Protein 1AKO (pdb70)

Radius of gyration: 17.26 Å; Cα contacts (8 Å, |Δi|>4): 609; chains: 1; bounding box: 48×44×39 Å

Structure (mmCIF, N/CA/C/O backbone):
data_1AKO
#
_entry.id   1AKO
#
_cell.length_a   107.800
_cell.length_b   107.800
_cell.length_c   42.800
_cell.angle_alpha   90.00
_cell.angle_beta   90.00
_cell.angle_gamma   120.00
#
_symmetry.space_group_name_H-M   'P 31 2 1'
#
loop_
_entity.id
_entity.type
_entity.pdbx_description
1 polymer 'EXONUCLEASE III'
2 water water
#
loop_
_atom_site.group_PDB
_atom_site.id
_atom_site.type_symbol
_atom_site.label_atom_id
_atom_site.label_alt_id
_atom_site.label_comp_id
_atom_site.label_asym_id
_atom_site.label_entity_id
_atom_site.label_seq_id
_atom_site.pdbx_PDB_ins_code
_atom_site.Cartn_x
_atom_site.Cartn_y
_atom_site.Cartn_z
_atom_site.occupancy
_atom_site.B_iso_or_equiv
_atom_site.auth_seq_id
_atom_site.auth_comp_id
_atom_site.auth_asym_id
_atom_site.auth_atom_id
_atom_site.pdbx_PDB_model_num
ATOM 1 N N . MET A 1 1 ? 21.182 23.095 19.731 1.00 15.74 1 MET A N 1
ATOM 2 C CA . MET A 1 1 ? 21.175 22.975 18.256 1.00 15.48 1 MET A CA 1
ATOM 3 C C . MET A 1 1 ? 22.352 22.067 17.886 1.00 14.01 1 MET A C 1
ATOM 4 O O . MET A 1 1 ? 23.494 22.373 18.208 1.00 15.09 1 MET A O 1
ATOM 9 N N . LYS A 1 2 ? 22.055 20.919 17.294 1.00 12.03 2 LYS A N 1
ATOM 10 C CA . LYS A 1 2 ? 23.083 19.965 16.910 1.00 11.20 2 LYS A CA 1
ATOM 11 C C . LYS A 1 2 ? 23.323 19.998 15.412 1.00 11.72 2 LYS A C 1
ATOM 12 O O . LYS A 1 2 ? 22.370 19.975 14.621 1.00 8.70 2 LYS A O 1
ATOM 18 N N . PHE A 1 3 ? 24.599 20.005 15.041 1.00 10.58 3 PHE A N 1
ATOM 19 C CA . PHE A 1 3 ? 25.023 20.038 13.651 1.00 11.39 3 PHE A CA 1
ATOM 20 C C . PHE A 1 3 ? 25.822 18.789 13.332 1.00 9.47 3 PHE A C 1
ATOM 21 O O . PHE A 1 3 ? 26.672 18.375 14.123 1.00 9.15 3 PHE A O 1
ATOM 29 N N . VAL A 1 4 ? 25.567 18.214 12.166 1.00 8.83 4 VAL A N 1
ATOM 30 C CA . VAL A 1 4 ? 26.312 17.051 11.711 1.00 8.74 4 VAL A CA 1
ATOM 31 C C . VAL A 1 4 ? 26.792 17.370 10.305 1.00 9.41 4 VAL A C 1
ATOM 32 O O . VAL A 1 4 ? 26.049 17.945 9.502 1.00 8.47 4 VAL A O 1
ATOM 36 N N . SER A 1 5 ? 28.063 17.082 10.043 1.00 9.50 5 SER A N 1
ATOM 37 C CA . SER A 1 5 ? 28.657 17.279 8.726 1.00 9.86 5 SER A CA 1
ATOM 38 C C . SER A 1 5 ? 29.062 15.882 8.242 1.00 10.20 5 SER A C 1
ATOM 39 O O . SER A 1 5 ? 29.646 15.100 9.004 1.00 9.00 5 SER A O 1
ATOM 42 N N . PHE A 1 6 ? 28.779 15.569 6.985 1.00 7.61 6 PHE A N 1
ATOM 43 C CA . PHE A 1 6 ? 29.100 14.248 6.470 1.00 7.94 6 PHE A CA 1
ATOM 44 C C . PHE A 1 6 ? 29.379 14.249 4.979 1.00 6.60 6 PHE A C 1
ATOM 45 O O . PHE A 1 6 ? 28.547 14.703 4.178 1.00 7.43 6 PHE A O 1
ATOM 53 N N . ASN A 1 7 ? 30.581 13.815 4.612 1.00 7.09 7 ASN A N 1
ATOM 54 C CA . ASN A 1 7 ? 30.922 13.689 3.202 1.00 5.75 7 ASN A CA 1
ATOM 55 C C . ASN A 1 7 ? 30.426 12.273 2.920 1.00 6.56 7 ASN A C 1
ATOM 56 O O . ASN A 1 7 ? 31.059 11.290 3.302 1.00 7.62 7 ASN A O 1
ATOM 61 N N . ILE A 1 8 ? 29.258 12.193 2.296 1.00 6.54 8 ILE A N 1
ATOM 62 C CA . ILE A 1 8 ? 28.587 10.930 2.023 1.00 7.10 8 ILE A CA 1
ATOM 63 C C . ILE A 1 8 ? 29.164 10.173 0.831 1.00 9.47 8 ILE A C 1
ATOM 64 O O . ILE A 1 8 ? 28.940 8.966 0.679 1.00 8.66 8 ILE A O 1
ATOM 69 N N . ASN A 1 9 ? 29.929 10.874 0.001 1.00 11.09 9 ASN A N 1
ATOM 70 C CA . ASN A 1 9 ? 30.538 10.262 -1.172 1.00 13.39 9 ASN A CA 1
ATOM 71 C C . ASN A 1 9 ? 29.523 9.420 -1.962 1.00 13.72 9 ASN A C 1
ATOM 72 O O . ASN A 1 9 ? 29.682 8.197 -2.115 1.00 14.12 9 ASN A O 1
ATOM 77 N N . GLY A 1 10 ? 28.486 10.082 -2.467 1.00 12.16 10 GLY A N 1
ATOM 78 C CA . GLY A 1 10 ? 27.451 9.392 -3.221 1.00 12.21 10 GLY A CA 1
ATOM 79 C C . GLY A 1 10 ? 26.172 9.224 -2.421 1.00 12.29 10 GLY A C 1
ATOM 80 O O . GLY A 1 10 ? 25.904 8.164 -1.863 1.00 11.67 10 GLY A O 1
ATOM 81 N N . LEU A 1 11 ? 25.352 10.269 -2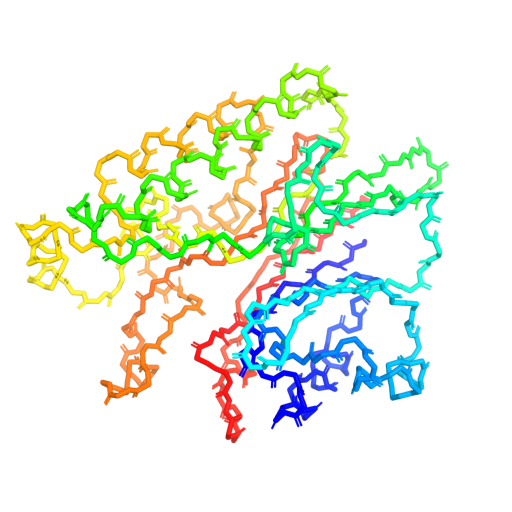.396 1.00 13.00 11 LEU A N 1
ATOM 82 C CA . LEU A 1 11 ? 24.105 10.249 -1.648 1.00 12.55 11 LEU A CA 1
ATOM 83 C C . LEU A 1 11 ? 23.135 9.128 -2.035 1.00 13.93 11 LEU A C 1
ATOM 84 O O . LEU A 1 11 ? 22.545 8.491 -1.159 1.00 15.01 11 LEU A O 1
ATOM 89 N N . ARG A 1 12 ? 22.966 8.877 -3.328 1.00 14.28 12 ARG A N 1
ATOM 90 C CA . ARG A 1 12 ? 22.033 7.833 -3.745 1.00 17.86 12 ARG A CA 1
ATOM 91 C C . ARG A 1 12 ? 22.544 6.419 -3.481 1.00 16.81 12 ARG A C 1
ATOM 92 O O . ARG A 1 12 ? 21.765 5.477 -3.374 1.00 16.00 12 ARG A O 1
ATOM 100 N N . ALA A 1 13 ? 23.852 6.283 -3.307 1.00 16.74 13 ALA A N 1
ATOM 101 C CA . ALA A 1 13 ? 24.439 4.983 -3.021 1.00 16.75 13 ALA A CA 1
ATOM 102 C C . ALA A 1 13 ? 24.371 4.661 -1.525 1.00 18.14 13 ALA A C 1
ATOM 103 O O . ALA A 1 13 ? 24.469 3.495 -1.137 1.00 18.61 13 ALA A O 1
ATOM 105 N N . ARG A 1 14 ? 24.146 5.674 -0.689 1.00 15.21 14 ARG A N 1
ATOM 106 C CA . ARG A 1 14 ? 24.134 5.450 0.750 1.00 14.53 14 ARG A CA 1
ATOM 107 C C . ARG A 1 14 ? 22.991 6.053 1.554 1.00 14.30 14 ARG A C 1
ATOM 108 O O . ARG A 1 14 ? 23.221 6.626 2.621 1.00 13.36 14 ARG A O 1
ATOM 116 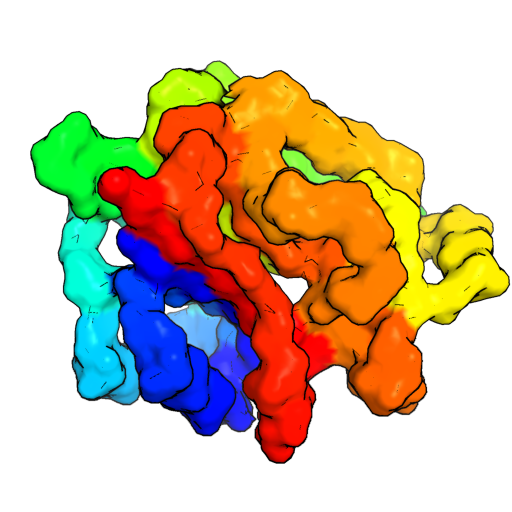N N . PRO A 1 15 ? 21.728 5.827 1.132 1.00 15.86 15 PRO A N 1
ATOM 117 C CA . PRO A 1 15 ? 20.593 6.298 1.938 1.00 14.26 15 PRO A CA 1
ATOM 118 C C . PRO A 1 15 ? 20.587 5.718 3.348 1.00 15.33 15 PRO A C 1
ATOM 119 O O . PRO A 1 15 ? 20.088 6.340 4.289 1.00 16.19 15 PRO A O 1
ATOM 123 N N . HIS A 1 16 ? 21.168 4.530 3.492 1.00 13.63 16 HIS A N 1
ATOM 124 C CA . HIS A 1 16 ? 21.220 3.855 4.782 1.00 13.89 16 HIS A CA 1
ATOM 125 C C . HIS A 1 16 ? 22.037 4.617 5.820 1.00 12.84 16 HIS A C 1
ATOM 126 O O . HIS A 1 16 ? 21.680 4.639 6.992 1.00 13.59 16 HIS A O 1
ATOM 133 N N . GLN A 1 17 ? 23.122 5.255 5.399 1.00 12.75 17 GLN A N 1
ATOM 134 C CA . GLN A 1 17 ? 23.936 6.008 6.348 1.00 11.77 17 GLN A CA 1
ATOM 135 C C . GLN A 1 17 ? 23.252 7.310 6.770 1.00 13.17 17 GLN A C 1
ATOM 136 O O . GLN A 1 17 ? 23.328 7.715 7.939 1.00 14.06 17 GLN A O 1
ATOM 142 N N . LEU A 1 18 ? 22.563 7.949 5.826 1.00 12.43 18 LEU A N 1
ATOM 143 C CA . LEU A 1 18 ? 21.844 9.185 6.121 1.00 12.56 18 LEU A CA 1
ATOM 144 C C . LEU A 1 18 ? 20.737 8.908 7.155 1.00 12.46 18 LEU A C 1
ATOM 145 O O . LEU A 1 18 ? 20.588 9.643 8.139 1.00 11.89 18 LEU A O 1
ATOM 150 N N . GLU A 1 19 ? 19.997 7.817 6.963 1.00 13.95 19 GLU A N 1
ATOM 151 C CA . GLU A 1 19 ? 18.938 7.445 7.901 1.00 15.21 19 GLU A CA 1
ATOM 152 C C . GLU A 1 19 ? 19.525 7.151 9.272 1.00 13.04 19 GLU A C 1
ATOM 153 O O . GLU A 1 19 ? 18.948 7.541 10.292 1.00 13.83 19 GLU A O 1
ATOM 159 N N . ALA A 1 20 ? 20.676 6.478 9.292 1.00 11.79 20 ALA A N 1
ATOM 160 C CA . ALA A 1 20 ? 21.360 6.155 10.548 1.00 12.71 20 ALA A CA 1
ATOM 161 C C . ALA A 1 20 ? 21.716 7.442 11.307 1.00 12.57 20 ALA A C 1
ATOM 162 O O . ALA A 1 20 ? 21.515 7.535 12.518 1.00 12.54 20 ALA A O 1
ATOM 164 N N . ILE A 1 21 ? 22.228 8.443 10.595 1.00 12.12 21 ILE A N 1
ATOM 165 C CA . ILE A 1 21 ? 22.578 9.708 11.231 1.00 12.29 21 ILE A CA 1
ATOM 166 C C . ILE A 1 21 ? 21.334 10.345 11.860 1.00 11.91 21 ILE A C 1
ATOM 167 O O . ILE A 1 21 ? 21.389 10.846 12.981 1.00 12.30 21 ILE A O 1
ATOM 172 N N . VAL A 1 22 ? 20.230 10.359 11.118 1.00 10.38 22 VAL A N 1
ATOM 173 C CA . VAL A 1 22 ? 18.983 10.936 11.612 1.00 11.63 22 VAL A CA 1
ATOM 174 C C . VAL A 1 22 ? 18.470 10.177 12.836 1.00 14.67 22 VAL A C 1
ATOM 175 O O . VAL A 1 22 ? 18.172 10.782 13.858 1.00 16.25 22 VAL A O 1
ATOM 179 N N . GLU A 1 23 ? 18.417 8.851 12.754 1.00 16.93 23 GLU A N 1
ATOM 180 C CA . GLU A 1 23 ? 17.938 8.044 13.874 1.00 18.62 23 GLU A CA 1
ATOM 181 C C . GLU A 1 23 ? 18.795 8.221 15.113 1.00 18.63 23 GLU A C 1
ATOM 182 O O . GLU A 1 23 ? 18.297 8.543 16.187 1.00 18.60 23 GLU A O 1
ATOM 188 N N . LYS A 1 24 ? 20.097 8.046 14.948 1.00 14.84 24 LYS A N 1
ATOM 189 C CA . LYS A 1 24 ? 21.024 8.160 16.059 1.00 14.33 24 LYS A CA 1
ATOM 190 C C . LYS A 1 24 ? 21.212 9.562 16.633 1.00 15.39 24 LYS A C 1
ATOM 191 O O . LYS A 1 24 ? 21.238 9.736 17.848 1.00 15.07 24 LYS A O 1
ATOM 197 N N . HIS A 1 25 ? 21.353 10.568 15.773 1.00 14.74 25 HIS A N 1
ATOM 198 C CA . HIS A 1 25 ? 21.620 11.922 16.255 1.00 14.49 25 HIS A CA 1
ATOM 199 C C . HIS A 1 25 ? 20.492 12.928 16.309 1.00 13.86 25 HIS A C 1
ATOM 200 O O . HIS A 1 25 ? 20.617 13.939 17.005 1.00 12.69 25 HIS A O 1
ATOM 207 N N . GLN A 1 26 ? 19.424 12.686 15.551 1.00 13.54 26 GLN A N 1
ATOM 208 C CA . GLN A 1 26 ? 18.285 13.605 15.520 1.00 15.16 26 GLN A CA 1
ATOM 209 C C . GLN A 1 26 ? 18.757 15.063 15.366 1.00 13.12 26 GLN A C 1
ATOM 210 O O . GLN A 1 26 ? 18.374 15.936 16.149 1.00 12.58 26 GLN A O 1
ATOM 216 N N . PRO A 1 27 ? 19.634 15.336 14.379 1.00 12.78 27 PRO A N 1
ATOM 217 C CA . PRO A 1 27 ? 20.294 16.645 14.305 1.00 12.15 27 PRO A CA 1
ATOM 218 C C . PRO A 1 27 ? 19.377 17.738 13.750 1.00 11.13 27 PRO A C 1
ATOM 219 O O . PRO A 1 27 ? 18.468 17.461 12.961 1.00 11.34 27 PRO A O 1
ATOM 223 N N . ASP A 1 28 ? 19.625 18.978 14.154 1.00 10.61 28 ASP A N 1
ATOM 224 C CA . ASP A 1 28 ? 18.828 20.103 13.682 1.00 10.18 28 ASP A CA 1
ATOM 225 C C . ASP A 1 28 ? 19.264 20.527 12.295 1.00 11.00 28 ASP A C 1
ATOM 226 O O . ASP A 1 28 ? 18.444 20.988 11.496 1.00 10.64 28 ASP A O 1
ATOM 231 N N . VAL A 1 29 ? 20.555 20.358 12.011 1.00 8.98 29 VAL A N 1
ATOM 232 C CA . VAL A 1 29 ? 21.135 20.732 10.723 1.00 7.78 29 VAL A CA 1
ATOM 233 C C . VAL A 1 29 ? 22.133 19.668 10.265 1.00 8.30 29 VAL A C 1
ATOM 234 O O . VAL A 1 29 ? 22.970 19.219 11.049 1.00 9.22 29 VAL A O 1
ATOM 238 N N . ILE A 1 30 ? 22.030 19.249 9.010 1.00 6.86 30 ILE A N 1
ATOM 239 C CA . ILE A 1 30 ? 22.956 18.271 8.445 1.00 8.13 30 ILE A CA 1
ATOM 240 C C . ILE A 1 30 ? 23.546 18.841 7.152 1.00 8.70 30 ILE A C 1
ATOM 241 O O . ILE A 1 30 ? 22.808 19.235 6.247 1.00 9.70 30 ILE A O 1
ATOM 246 N N . GLY A 1 31 ? 24.870 18.919 7.088 1.00 6.92 31 GLY A N 1
ATOM 247 C CA . GLY A 1 31 ? 25.544 19.398 5.893 1.00 6.14 31 GLY A CA 1
ATOM 248 C C . GLY A 1 31 ? 26.163 18.194 5.193 1.00 7.27 31 GLY A C 1
ATOM 249 O O . GLY A 1 31 ? 26.889 17.417 5.820 1.00 8.40 31 GLY A O 1
ATOM 250 N N . LEU A 1 32 ? 25.818 17.980 3.928 1.00 7.07 32 LEU A N 1
ATOM 251 C CA . LEU A 1 32 ? 26.369 16.871 3.163 1.00 5.62 32 LEU A CA 1
ATOM 252 C C . LEU A 1 32 ? 27.317 17.402 2.112 1.00 6.70 32 LEU A C 1
ATOM 253 O O . LEU A 1 32 ? 27.098 18.494 1.575 1.00 6.32 32 LEU A O 1
ATOM 258 N N . GLN A 1 33 ? 28.352 16.621 1.817 1.00 6.45 33 GLN A N 1
ATOM 259 C CA . GLN A 1 33 ? 29.326 16.958 0.782 1.00 6.38 33 GLN A CA 1
ATOM 260 C C . GLN A 1 33 ? 29.494 15.741 -0.102 1.00 7.43 33 GLN A C 1
ATOM 261 O O . GLN A 1 33 ? 29.282 14.596 0.334 1.00 7.24 33 GLN A O 1
ATOM 267 N N . GLU A 1 34 ? 29.901 15.995 -1.339 1.00 8.91 34 GLU A N 1
ATOM 268 C CA . GLU A 1 34 ? 30.135 14.964 -2.341 1.00 9.75 34 GLU A CA 1
ATOM 269 C C . GLU A 1 34 ? 28.900 14.081 -2.486 1.00 11.58 34 GLU A C 1
ATOM 270 O O . GLU A 1 34 ? 28.957 12.853 -2.364 1.00 11.15 34 GLU A O 1
ATOM 276 N N . THR A 1 35 ? 27.768 14.729 -2.734 1.00 9.40 35 THR A N 1
ATOM 277 C CA . THR A 1 35 ? 26.514 14.011 -2.931 1.00 9.28 35 THR A CA 1
ATOM 278 C C . THR A 1 35 ? 26.529 13.306 -4.292 1.00 10.84 35 THR A C 1
ATOM 279 O O . THR A 1 35 ? 25.853 12.288 -4.470 1.00 11.84 35 THR A O 1
ATOM 283 N N . LYS A 1 36 ? 27.272 13.873 -5.247 1.00 9.50 36 LYS A N 1
ATOM 284 C CA . LYS A 1 36 ? 27.429 13.325 -6.610 1.00 13.97 36 LYS A CA 1
ATOM 285 C C . LYS A 1 36 ? 26.139 13.043 -7.378 1.00 14.70 36 LYS A C 1
ATOM 286 O O . LYS A 1 36 ? 26.074 12.103 -8.173 1.00 16.29 36 LYS A O 1
ATOM 292 N N . VAL A 1 37 ? 25.115 13.852 -7.150 1.00 12.91 37 VAL A N 1
ATOM 293 C CA . VAL A 1 37 ? 23.853 13.656 -7.830 1.00 12.24 37 VAL A CA 1
ATOM 294 C C . VAL A 1 37 ? 23.417 14.949 -8.508 1.00 14.42 37 VAL A C 1
ATOM 295 O O . VAL A 1 37 ? 23.664 16.054 -8.010 1.00 12.30 37 VAL A O 1
ATOM 299 N N . HIS A 1 38 ? 22.813 14.792 -9.677 1.00 14.21 38 HIS A N 1
ATOM 300 C CA . HIS A 1 38 ? 22.320 15.907 -10.455 1.00 14.39 38 HIS A CA 1
ATOM 301 C C . HIS A 1 38 ? 21.064 16.401 -9.738 1.00 13.05 38 HIS A C 1
ATOM 302 O O . HIS A 1 38 ? 20.301 15.594 -9.185 1.00 11.66 38 HIS A O 1
ATOM 309 N N . ASP A 1 39 ? 20.836 17.712 -9.765 1.00 11.26 39 ASP A N 1
ATOM 310 C CA . ASP A 1 39 ? 19.665 18.304 -9.112 1.00 12.52 39 ASP A CA 1
ATOM 311 C C . ASP A 1 39 ? 18.330 17.651 -9.469 1.00 14.15 39 ASP A C 1
ATOM 312 O O . ASP A 1 39 ? 17.490 17.456 -8.589 1.00 14.41 39 ASP A O 1
ATOM 317 N N . ASP A 1 40 ? 18.124 17.343 -10.751 1.00 14.56 40 ASP A N 1
ATOM 318 C CA . ASP A 1 40 ? 16.886 16.702 -11.195 1.00 16.89 40 ASP A CA 1
ATOM 319 C C . ASP A 1 40 ? 16.682 15.339 -10.549 1.00 17.93 40 ASP A C 1
ATOM 320 O O . ASP A 1 40 ? 15.546 14.901 -10.377 1.00 18.83 40 ASP A O 1
ATOM 325 N N . MET A 1 41 ? 17.781 14.701 -10.148 1.00 16.80 41 MET A N 1
ATOM 326 C CA . MET A 1 41 ? 17.755 13.370 -9.535 1.00 18.77 41 MET A CA 1
ATOM 327 C C . MET A 1 41 ? 17.847 13.364 -8.009 1.00 16.43 41 MET A C 1
ATOM 328 O O . MET A 1 41 ? 17.890 12.295 -7.406 1.00 15.54 41 MET A O 1
ATOM 333 N N . PHE 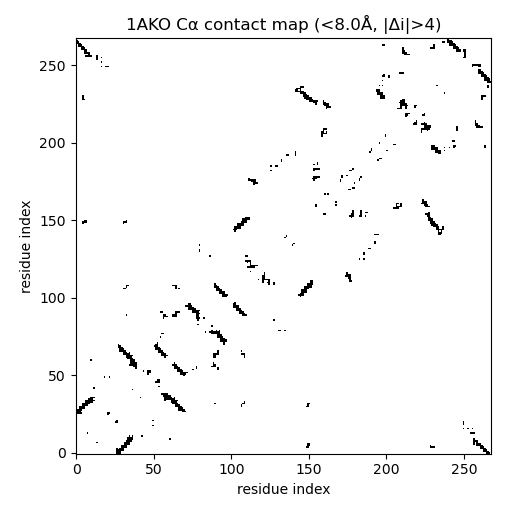A 1 42 ? 17.910 14.532 -7.381 1.00 14.67 42 PHE A N 1
ATOM 334 C CA . PHE A 1 42 ? 18.025 14.588 -5.922 1.00 13.47 42 PHE A CA 1
ATOM 335 C C . PHE A 1 42 ? 16.799 13.967 -5.241 1.00 12.51 42 PHE A C 1
ATOM 336 O O . PHE A 1 42 ? 15.676 14.230 -5.657 1.00 14.85 42 PHE A O 1
ATOM 344 N N . PRO A 1 43 ? 16.999 13.165 -4.170 1.00 13.03 43 PRO A N 1
ATOM 345 C CA . PRO A 1 43 ? 15.927 12.478 -3.421 1.00 14.28 43 PRO A CA 1
ATOM 346 C C . PRO A 1 43 ? 15.094 13.410 -2.516 1.00 14.02 43 PRO A C 1
ATOM 347 O O . PRO A 1 43 ? 15.027 13.245 -1.288 1.00 11.81 43 PRO A O 1
ATOM 351 N N . LEU A 1 44 ? 14.397 14.340 -3.162 1.00 14.82 44 LEU A N 1
ATOM 352 C CA . LEU A 1 44 ? 13.581 15.346 -2.495 1.00 14.78 44 LEU A CA 1
ATOM 353 C C . LEU A 1 44 ? 12.494 14.754 -1.602 1.00 14.43 44 LEU A C 1
ATOM 354 O O . LEU A 1 44 ? 12.353 15.146 -0.445 1.00 15.19 44 LEU A O 1
ATOM 359 N N . GLU A 1 45 ? 11.717 13.823 -2.143 1.00 16.92 45 GLU A N 1
ATOM 360 C CA . GLU A 1 45 ? 10.649 13.175 -1.380 1.00 19.23 45 GLU A CA 1
ATOM 361 C C . GLU A 1 45 ? 11.198 12.413 -0.176 1.00 18.02 45 GLU A C 1
ATOM 362 O O . GLU A 1 45 ? 10.636 12.455 0.922 1.00 17.60 45 GLU A O 1
ATOM 368 N N . GLU A 1 46 ? 12.298 11.705 -0.402 1.00 17.28 46 GLU A N 1
ATOM 369 C CA . GLU A 1 46 ? 12.928 10.907 0.640 1.00 17.75 46 GLU A CA 1
ATOM 370 C C . GLU A 1 46 ? 13.379 11.794 1.784 1.00 16.70 46 GLU A C 1
ATOM 371 O O . GLU A 1 46 ? 13.127 11.495 2.944 1.00 16.15 46 GLU A O 1
ATOM 377 N N . VAL A 1 47 ? 14.032 12.899 1.435 1.00 14.57 47 VAL A N 1
ATOM 378 C CA . VAL A 1 47 ? 14.517 13.834 2.445 1.00 14.61 47 VAL A CA 1
ATOM 379 C C . VAL A 1 47 ? 13.363 14.494 3.198 1.00 14.33 47 VAL A C 1
ATOM 380 O O . VAL A 1 47 ? 13.427 14.672 4.415 1.00 13.26 47 VAL A O 1
ATOM 384 N N . ALA A 1 48 ? 12.299 14.813 2.462 1.00 14.22 48 ALA A N 1
ATOM 385 C CA . ALA A 1 48 ? 11.103 15.426 3.053 1.00 15.31 48 ALA A CA 1
ATOM 386 C C . ALA A 1 48 ? 10.496 14.450 4.059 1.00 16.80 48 ALA A C 1
ATOM 387 O O . ALA A 1 48 ? 10.066 14.829 5.144 1.00 15.60 48 ALA A O 1
ATOM 389 N N . LYS A 1 49 ? 10.461 13.176 3.674 1.00 17.48 49 LYS A N 1
ATOM 390 C CA . LYS A 1 49 ? 9.917 12.120 4.521 1.00 20.29 49 LYS A CA 1
ATOM 391 C C . LYS A 1 49 ? 10.698 12.019 5.830 1.00 19.75 49 LYS A C 1
ATOM 392 O O . LYS A 1 49 ? 10.118 11.734 6.885 1.00 20.14 49 LYS A O 1
ATOM 398 N N . LEU A 1 50 ? 12.000 12.315 5.776 1.00 18.87 50 LEU A N 1
ATOM 399 C CA . LEU A 1 50 ? 12.850 12.260 6.969 1.00 18.83 50 LEU A CA 1
ATOM 400 C C . LEU A 1 50 ? 12.571 13.449 7.888 1.00 19.03 50 LEU A C 1
ATOM 401 O O . LEU A 1 50 ? 13.096 13.510 9.001 1.00 21.59 50 LEU A O 1
ATOM 406 N N . GLY A 1 51 ? 11.768 14.403 7.419 1.00 17.43 51 GLY A N 1
ATOM 407 C CA . GLY A 1 51 ? 11.407 15.554 8.231 1.00 15.44 51 GLY A CA 1
ATOM 408 C C . GLY A 1 51 ? 12.271 16.797 8.051 1.00 13.66 51 GLY A C 1
ATOM 409 O O . GLY A 1 51 ? 12.240 17.693 8.882 1.00 14.40 51 GLY A O 1
ATOM 410 N N . TYR A 1 52 ? 12.980 16.883 6.929 1.00 11.20 52 TYR A N 1
ATOM 411 C CA . TYR A 1 52 ? 13.868 18.015 6.700 1.00 9.99 52 TYR A CA 1
ATOM 412 C C . TYR A 1 52 ? 13.603 18.871 5.477 1.00 9.17 52 TYR A C 1
ATOM 413 O O . TYR A 1 52 ? 13.205 18.367 4.414 1.00 10.75 52 TYR A O 1
ATOM 422 N N . ASN A 1 53 ? 13.872 20.163 5.635 1.00 8.24 53 ASN A N 1
ATOM 423 C CA . ASN A 1 53 ? 13.816 21.113 4.529 1.00 8.68 53 ASN A CA 1
ATOM 424 C C . ASN A 1 53 ? 15.192 20.880 3.909 1.00 10.31 53 ASN A C 1
ATOM 425 O O . ASN A 1 53 ? 16.126 20.487 4.615 1.00 8.49 53 ASN A O 1
ATOM 430 N N . VAL A 1 54 ? 15.346 21.132 2.618 1.00 8.43 54 VAL A N 1
ATOM 431 C CA . VAL A 1 54 ? 16.631 20.885 2.008 1.00 10.06 54 VAL A CA 1
ATOM 432 C C . VAL A 1 54 ? 16.971 21.852 0.887 1.00 10.82 54 VAL A C 1
ATOM 433 O O . VAL A 1 54 ? 16.092 22.272 0.130 1.00 12.34 54 VAL A O 1
ATOM 437 N N . PHE A 1 55 ? 18.223 22.290 0.868 1.00 9.07 55 PHE A N 1
ATOM 438 C CA . PHE A 1 55 ? 18.714 23.171 -0.182 1.00 9.71 55 PHE A CA 1
ATOM 439 C C . PHE A 1 55 ? 19.945 22.456 -0.718 1.00 9.22 55 PHE A C 1
ATOM 440 O O . PHE A 1 55 ? 20.789 21.983 0.048 1.00 8.90 55 PHE A O 1
ATOM 448 N N . TYR A 1 56 ? 20.062 22.373 -2.034 1.00 8.70 56 TYR A N 1
ATOM 449 C CA . TYR A 1 56 ? 21.164 21.610 -2.601 1.00 8.73 56 TYR A CA 1
ATOM 450 C C . TYR A 1 56 ? 21.529 22.022 -4.012 1.00 10.28 56 TYR A C 1
ATOM 451 O O . TYR A 1 56 ? 20.757 22.698 -4.695 1.00 9.49 56 TYR A O 1
ATOM 460 N N . HIS A 1 57 ? 22.710 21.589 -4.432 1.00 10.47 57 HIS A N 1
ATOM 461 C CA . HIS A 1 57 ? 23.195 21.793 -5.787 1.00 9.87 57 HIS A CA 1
ATOM 462 C C . HIS A 1 57 ? 24.393 20.886 -6.054 1.00 9.46 57 HIS A C 1
ATOM 463 O O . HIS A 1 57 ? 25.252 20.711 -5.186 1.00 9.04 57 HIS A O 1
ATOM 470 N N . GLY A 1 58 ? 24.407 20.275 -7.238 1.00 11.39 58 GLY A N 1
ATOM 471 C CA . GLY A 1 58 ? 25.492 19.395 -7.638 1.00 14.09 58 GLY A CA 1
ATOM 472 C C . GLY A 1 58 ? 25.377 19.067 -9.117 1.00 17.98 58 GLY A C 1
ATOM 473 O O . GLY A 1 58 ? 24.649 19.731 -9.852 1.00 17.89 58 GLY A O 1
ATOM 474 N N . GLN A 1 59 ? 26.139 18.080 -9.571 1.00 18.40 59 GLN A N 1
ATOM 475 C CA . GLN A 1 59 ? 26.076 17.645 -10.957 1.00 20.16 59 GLN A CA 1
ATOM 476 C C . GLN A 1 59 ? 26.282 16.129 -10.944 1.00 21.25 59 GLN A C 1
ATOM 477 O O . GLN A 1 59 ? 26.715 15.572 -9.936 1.00 20.73 59 GLN A O 1
ATOM 483 N N . LYS A 1 60 ? 25.920 15.451 -12.028 1.00 22.77 60 LYS A N 1
ATOM 484 C CA . LYS A 1 60 ? 26.062 13.997 -12.093 1.00 25.16 60 LYS A CA 1
ATOM 485 C C . LYS A 1 60 ? 27.481 13.493 -11.848 1.00 23.38 60 LYS A C 1
ATOM 486 O O . LYS A 1 60 ? 28.430 13.922 -12.514 1.00 24.60 60 LYS A O 1
ATOM 492 N N . GLY A 1 61 ? 27.612 12.623 -10.850 1.00 22.77 61 GLY A N 1
ATOM 493 C CA . GLY A 1 61 ? 28.888 12.009 -10.521 1.00 23.99 61 GLY A CA 1
ATOM 494 C C . GLY A 1 61 ? 30.024 12.826 -9.927 1.00 24.58 61 GLY A C 1
ATOM 495 O O . GLY A 1 61 ? 31.075 12.261 -9.611 1.00 25.66 61 GLY A O 1
ATOM 496 N N . HIS A 1 62 ? 29.825 14.123 -9.722 1.00 24.99 62 HIS A N 1
ATOM 497 C CA . HIS A 1 62 ? 30.885 14.970 -9.171 1.00 26.54 62 HIS A CA 1
ATOM 498 C C . HIS A 1 62 ? 30.373 16.054 -8.230 1.00 22.98 62 HIS A C 1
ATOM 499 O O . HIS A 1 62 ? 29.265 16.555 -8.400 1.00 24.58 62 HIS A O 1
ATOM 506 N N . TYR A 1 63 ? 31.207 16.415 -7.258 1.00 18.77 63 TYR A N 1
ATOM 507 C CA . TYR A 1 63 ? 30.912 17.468 -6.278 1.00 18.60 63 TYR A CA 1
ATOM 508 C C . TYR A 1 63 ? 29.546 17.290 -5.635 1.00 14.12 63 TYR A C 1
ATOM 509 O O . TYR A 1 63 ? 29.118 16.159 -5.376 1.00 12.62 63 TYR A O 1
ATOM 518 N N . GLY A 1 64 ? 28.897 18.410 -5.332 1.00 12.29 64 GLY A N 1
ATOM 519 C CA . GLY A 1 64 ? 27.578 18.363 -4.745 1.00 10.11 64 GLY A CA 1
ATOM 520 C C . GLY A 1 64 ? 27.543 18.576 -3.249 1.00 9.35 64 GLY A C 1
ATOM 521 O O . GLY A 1 64 ? 28.306 17.958 -2.490 1.00 9.08 64 GLY A O 1
ATOM 522 N N . VAL A 1 65 ? 26.644 19.467 -2.833 1.00 7.97 65 VAL A N 1
ATOM 523 C CA . VAL A 1 65 ? 26.436 19.780 -1.423 1.00 7.91 65 VAL A CA 1
ATOM 524 C C . VAL A 1 65 ? 24.934 19.903 -1.180 1.00 7.16 65 VAL A C 1
ATOM 525 O O . VAL A 1 65 ? 24.155 20.117 -2.117 1.00 6.12 65 VAL A O 1
ATOM 529 N N . ALA A 1 66 ? 24.528 19.725 0.069 1.00 6.19 66 ALA A N 1
ATOM 530 C CA . ALA A 1 66 ? 23.125 19.845 0.450 1.00 4.95 66 ALA A CA 1
ATOM 531 C C . ALA A 1 66 ? 23.125 20.263 1.901 1.00 6.35 66 ALA A C 1
ATOM 532 O O . ALA A 1 66 ? 24.073 19.953 2.642 1.00 7.41 66 ALA A O 1
ATOM 534 N N . LEU A 1 67 ? 22.130 21.050 2.285 1.00 5.03 67 LEU A N 1
ATOM 535 C CA . LEU A 1 67 ? 21.993 21.491 3.660 1.00 6.10 67 LEU A CA 1
ATOM 536 C C . LEU A 1 67 ? 20.572 21.118 4.070 1.00 8.24 67 LEU A C 1
ATOM 537 O O . LEU A 1 67 ? 19.599 21.585 3.456 1.00 9.42 67 LEU A O 1
ATOM 542 N N . LEU A 1 68 ? 20.464 20.214 5.040 1.00 6.19 68 LEU A N 1
ATOM 543 C CA . LEU A 1 68 ? 19.168 19.766 5.549 1.00 8.26 68 LEU A CA 1
ATOM 544 C C . LEU A 1 68 ? 18.922 20.478 6.867 1.00 8.33 68 LEU A C 1
ATOM 545 O O . LEU A 1 68 ? 19.794 20.476 7.751 1.00 8.26 68 LEU A O 1
ATOM 550 N N . THR A 1 69 ? 17.756 21.098 7.010 1.00 6.91 69 THR A N 1
ATOM 551 C CA . THR A 1 69 ? 17.445 21.807 8.243 1.00 8.73 69 THR A CA 1
ATOM 552 C C . THR A 1 69 ? 16.027 21.500 8.735 1.00 10.79 69 THR A C 1
ATOM 553 O O . THR A 1 69 ? 15.092 21.411 7.933 1.00 9.73 69 THR A O 1
ATOM 557 N N . LYS A 1 70 ? 15.862 21.305 10.040 1.00 10.73 70 LYS A N 1
ATOM 558 C CA . LYS A 1 70 ? 14.526 21.051 10.579 1.00 15.62 70 LYS A CA 1
ATOM 559 C C . LYS A 1 70 ? 13.679 22.319 10.514 1.00 15.14 70 LYS A C 1
ATOM 560 O O . LYS A 1 70 ? 12.501 22.259 10.184 1.00 15.93 70 LYS A O 1
ATOM 566 N N . GLU A 1 71 ? 14.285 23.457 10.843 1.00 17.84 71 GLU A N 1
ATOM 567 C CA . GLU A 1 71 ? 13.606 24.763 10.801 1.00 20.24 71 GLU A CA 1
ATOM 568 C C . GLU A 1 71 ? 13.834 25.397 9.430 1.00 18.08 71 GLU A C 1
ATOM 569 O O . GLU A 1 71 ? 14.772 25.016 8.713 1.00 17.44 71 GLU A O 1
ATOM 575 N N . THR A 1 72 ? 13.002 26.371 9.065 1.00 12.67 72 THR A N 1
ATOM 576 C CA . THR A 1 72 ? 13.168 27.043 7.777 1.00 13.06 72 THR A CA 1
ATOM 577 C C . THR A 1 72 ? 14.200 28.157 7.943 1.00 12.23 72 THR A C 1
ATOM 578 O O . THR A 1 72 ? 14.182 28.894 8.928 1.00 11.98 72 THR A O 1
ATOM 582 N N . PRO A 1 73 ? 15.152 28.261 7.007 1.00 12.42 73 PRO A N 1
ATOM 583 C CA . PRO A 1 73 ? 16.132 29.350 7.098 1.00 11.84 73 PRO A CA 1
ATOM 584 C C . PRO A 1 73 ? 15.567 30.695 6.664 1.00 11.74 73 PRO A C 1
ATOM 585 O O . PRO A 1 73 ? 14.538 30.757 6.004 1.00 10.22 73 PRO A O 1
ATOM 589 N N . ILE A 1 74 ? 16.215 31.768 7.095 1.00 9.26 74 ILE A N 1
ATOM 590 C CA . ILE A 1 74 ? 15.814 33.107 6.720 1.00 9.80 74 ILE A CA 1
ATOM 591 C C . ILE A 1 74 ? 16.285 33.342 5.282 1.00 10.48 74 ILE A C 1
ATOM 592 O O . ILE A 1 74 ? 15.606 33.989 4.481 1.00 9.67 74 ILE A O 1
ATOM 597 N N . ALA A 1 75 ? 17.467 32.817 4.971 1.00 8.77 75 ALA A N 1
ATOM 598 C CA . ALA A 1 75 ? 18.067 32.979 3.649 1.00 6.94 75 ALA A CA 1
ATOM 599 C C . ALA A 1 75 ? 19.036 31.838 3.403 1.00 9.26 75 ALA A C 1
ATOM 600 O O . ALA A 1 75 ? 19.649 31.307 4.343 1.00 9.43 75 ALA A O 1
ATOM 602 N N . VAL A 1 76 ? 19.158 31.444 2.147 1.00 9.25 76 VAL A N 1
ATOM 603 C CA . VAL A 1 76 ? 20.061 30.374 1.783 1.00 8.68 76 VAL A CA 1
ATOM 604 C C . VAL A 1 76 ? 20.485 30.605 0.341 1.00 10.39 76 VAL A C 1
ATOM 605 O O . VAL A 1 76 ? 19.721 31.154 -0.460 1.00 10.63 76 VAL A O 1
ATOM 609 N N . ARG A 1 77 ? 21.733 30.279 0.037 1.00 9.47 77 ARG A N 1
ATOM 610 C CA . ARG A 1 77 ? 22.252 30.433 -1.322 1.00 9.52 77 ARG A CA 1
ATOM 611 C C . ARG A 1 77 ? 23.390 29.453 -1.574 1.00 9.68 77 ARG A C 1
ATOM 612 O O . ARG A 1 77 ? 23.961 28.869 -0.630 1.00 8.50 77 ARG A O 1
ATOM 620 N N . ARG A 1 78 ? 23.688 29.254 -2.853 1.00 7.36 78 ARG A N 1
ATOM 621 C CA . ARG A 1 78 ? 24.762 28.370 -3.249 1.00 6.90 78 ARG A CA 1
ATOM 622 C C . ARG A 1 78 ? 25.925 29.255 -3.677 1.00 9.47 78 ARG A C 1
ATOM 623 O O . ARG A 1 78 ? 25.739 30.227 -4.417 1.00 9.87 78 ARG A O 1
ATOM 631 N N . GLY A 1 79 ? 27.110 28.940 -3.162 1.00 8.03 79 GLY A N 1
ATOM 632 C CA . GLY A 1 79 ? 28.295 29.729 -3.444 1.00 7.89 79 GLY A CA 1
ATOM 633 C C . GLY A 1 79 ? 28.228 31.065 -2.719 1.00 10.90 79 GLY A C 1
ATOM 634 O O . GLY A 1 79 ? 27.208 31.398 -2.117 1.00 12.03 79 GLY A O 1
ATOM 635 N N . PHE A 1 80 ? 29.358 31.760 -2.626 1.00 13.14 80 PHE A N 1
ATOM 636 C CA . PHE A 1 80 ? 29.377 33.099 -2.028 1.00 14.85 80 PHE A CA 1
ATOM 637 C C . PHE A 1 80 ? 28.972 34.002 -3.191 1.00 16.65 80 PHE A C 1
ATOM 638 O O . PHE A 1 80 ? 29.070 33.597 -4.360 1.00 16.30 80 PHE A O 1
ATOM 646 N N . PRO A 1 81 ? 28.486 35.219 -2.903 1.00 17.41 81 PRO A N 1
ATOM 647 C CA . PRO A 1 81 ? 28.088 36.116 -3.993 1.00 18.07 81 PRO A CA 1
ATOM 648 C C . PRO A 1 81 ? 29.235 36.286 -4.980 1.00 18.90 81 PRO A C 1
ATOM 649 O O . PRO A 1 81 ? 30.386 36.436 -4.581 1.00 20.38 81 PRO A O 1
ATOM 653 N N . GLY A 1 82 ? 28.927 36.210 -6.268 1.00 18.73 82 GLY A N 1
ATOM 654 C CA . GLY A 1 82 ? 29.958 36.352 -7.282 1.00 18.03 82 GLY A CA 1
ATOM 655 C C . GLY A 1 82 ? 30.727 35.088 -7.642 1.00 17.24 82 GLY A C 1
ATOM 656 O O . GLY A 1 82 ? 31.590 35.138 -8.513 1.00 17.96 82 GLY A O 1
ATOM 657 N N . ASP A 1 83 ? 30.439 33.964 -6.983 1.00 16.25 83 ASP A N 1
ATOM 658 C CA . ASP A 1 83 ? 31.130 32.699 -7.276 1.00 14.77 83 ASP A CA 1
ATOM 659 C C . ASP A 1 83 ? 30.694 32.069 -8.596 1.00 14.27 83 ASP A C 1
ATOM 660 O O . ASP A 1 83 ? 29.549 32.234 -9.035 1.00 14.00 83 ASP A O 1
ATOM 665 N N . ASP A 1 84 ? 31.613 31.349 -9.227 1.00 16.15 84 ASP A N 1
ATOM 666 C CA . ASP A 1 84 ? 31.316 30.675 -10.484 1.00 16.57 84 ASP A CA 1
ATOM 667 C C . ASP A 1 84 ? 30.500 29.397 -10.263 1.00 16.01 84 ASP A C 1
ATOM 668 O O . ASP A 1 84 ? 30.260 28.980 -9.121 1.00 14.33 84 ASP A O 1
ATOM 673 N N . GLU A 1 85 ? 30.129 28.756 -11.365 1.00 14.75 85 GLU A N 1
ATOM 674 C CA . GLU A 1 85 ? 29.328 27.543 -11.335 1.00 14.49 85 GLU A CA 1
ATOM 675 C C . GLU A 1 85 ? 29.933 26.429 -10.487 1.00 14.88 85 GLU A C 1
ATOM 676 O O . GLU A 1 85 ? 29.234 25.797 -9.698 1.00 15.71 85 GLU A O 1
ATOM 682 N N . GLU A 1 86 ? 31.224 26.160 -10.649 1.00 14.87 86 GLU A N 1
ATOM 683 C CA . GLU A 1 86 ? 31.840 25.102 -9.857 1.00 15.71 86 GLU A CA 1
ATOM 684 C C . GLU A 1 86 ? 31.753 25.355 -8.355 1.00 14.41 86 GLU A C 1
ATOM 685 O O . GLU A 1 86 ? 31.389 24.453 -7.595 1.00 15.35 86 GLU A O 1
ATOM 691 N N . ALA A 1 87 ? 32.055 26.581 -7.931 1.00 11.96 87 ALA A N 1
ATOM 692 C CA . ALA A 1 87 ? 31.993 26.929 -6.512 1.00 11.87 87 ALA A CA 1
ATOM 693 C C . ALA A 1 87 ? 30.566 26.752 -5.988 1.00 11.34 87 ALA A C 1
ATOM 694 O O . ALA A 1 87 ? 30.366 26.369 -4.828 1.00 9.48 87 ALA A O 1
ATOM 696 N N . GLN A 1 88 ? 29.576 26.996 -6.847 1.00 8.65 88 GLN A N 1
ATOM 697 C CA . GLN A 1 88 ? 28.183 26.843 -6.446 1.00 9.04 88 GLN A CA 1
ATOM 698 C C . GLN A 1 88 ? 27.798 25.387 -6.162 1.00 8.98 88 GLN A C 1
ATOM 699 O O . GLN A 1 88 ? 26.781 25.121 -5.515 1.00 9.74 88 GLN A O 1
ATOM 705 N N . ARG A 1 89 ? 28.600 24.450 -6.659 1.00 8.33 89 ARG A N 1
ATOM 706 C CA . ARG A 1 89 ? 28.369 23.028 -6.419 1.00 8.63 89 ARG A CA 1
ATOM 707 C C . ARG A 1 89 ? 29.202 22.559 -5.225 1.00 8.79 89 ARG A C 1
ATOM 708 O O . ARG A 1 89 ? 29.247 21.364 -4.931 1.00 7.33 89 ARG A O 1
ATOM 716 N N . ARG A 1 90 ? 29.854 23.501 -4.543 1.00 7.05 90 ARG A N 1
ATOM 717 C CA . ARG A 1 90 ? 30.703 23.174 -3.399 1.00 8.87 90 ARG A CA 1
ATOM 718 C C . ARG A 1 90 ? 30.416 23.942 -2.124 1.00 9.87 90 ARG A C 1
ATOM 719 O O . ARG A 1 90 ? 31.014 23.641 -1.080 1.00 9.82 90 ARG A O 1
ATOM 727 N N . ILE A 1 91 ? 29.529 24.933 -2.190 1.00 7.60 91 ILE A N 1
ATOM 728 C CA . ILE A 1 91 ? 29.229 25.750 -1.014 1.00 8.82 91 ILE A CA 1
ATOM 729 C C . ILE A 1 91 ? 27.765 26.115 -0.893 1.00 10.15 91 ILE A C 1
ATOM 730 O O . ILE A 1 91 ? 27.140 26.486 -1.881 1.00 9.01 91 ILE A O 1
ATOM 735 N N . ILE A 1 92 ? 27.220 25.980 0.312 1.00 8.42 92 ILE A N 1
ATOM 736 C CA . ILE A 1 92 ? 25.858 26.407 0.588 1.00 8.19 92 ILE A CA 1
ATOM 737 C C . ILE A 1 92 ? 25.996 27.226 1.851 1.00 10.09 92 ILE A C 1
ATOM 738 O O . ILE A 1 92 ? 26.686 26.817 2.785 1.00 10.57 92 ILE A O 1
ATOM 743 N N . MET A 1 93 ? 25.380 28.400 1.862 1.00 9.68 93 MET A N 1
ATOM 744 C CA . MET A 1 93 ? 25.428 29.292 3.017 1.00 10.95 93 MET A CA 1
ATOM 745 C C . MET A 1 93 ? 23.992 29.598 3.450 1.00 9.57 93 MET A C 1
ATOM 746 O O . MET A 1 93 ? 23.109 29.746 2.606 1.00 10.47 93 MET A O 1
ATOM 751 N N . ALA A 1 94 ? 23.748 29.659 4.754 1.00 10.17 94 ALA A N 1
ATOM 752 C CA . ALA A 1 94 ? 22.400 29.926 5.244 1.00 11.20 94 ALA A CA 1
ATOM 753 C C . ALA A 1 94 ? 22.377 30.711 6.538 1.00 12.52 94 ALA A C 1
ATOM 754 O O . ALA A 1 94 ? 23.337 30.691 7.304 1.00 12.39 94 ALA A O 1
ATOM 756 N N . GLU A 1 95 ? 21.276 31.422 6.757 1.00 11.15 95 GLU A N 1
ATOM 757 C CA . GLU A 1 95 ? 21.060 32.160 7.993 1.00 13.11 95 GLU A CA 1
ATOM 758 C C . GLU A 1 95 ? 19.936 31.403 8.705 1.00 13.05 95 GLU A C 1
ATOM 759 O O . GLU A 1 95 ? 18.801 31.335 8.201 1.00 12.72 95 GLU A O 1
ATOM 765 N N . ILE A 1 96 ? 20.280 30.757 9.814 1.00 10.73 96 ILE A N 1
ATOM 766 C CA . ILE A 1 96 ? 19.323 29.975 10.595 1.00 13.00 96 ILE A CA 1
ATOM 767 C C . ILE A 1 96 ? 18.879 30.801 11.792 1.00 13.34 96 ILE A C 1
ATOM 768 O O . ILE A 1 96 ? 19.705 31.366 12.502 1.00 14.40 96 ILE A O 1
ATOM 773 N N . PRO A 1 97 ? 17.566 30.909 12.013 1.00 14.04 97 PRO A N 1
ATOM 774 C CA . PRO A 1 97 ? 17.070 31.701 13.133 1.00 13.81 97 PRO A CA 1
ATOM 775 C C . PRO A 1 97 ? 17.096 30.990 14.488 1.00 14.00 97 PRO A C 1
ATOM 776 O O . PRO A 1 97 ? 16.967 29.773 14.582 1.00 13.20 97 PRO A O 1
ATOM 780 N N . SER A 1 98 ? 17.292 31.782 15.531 1.00 12.38 98 SER A N 1
ATOM 781 C CA . SER A 1 98 ? 17.259 31.314 16.906 1.00 11.33 98 SER A CA 1
ATOM 782 C C . SER A 1 98 ? 16.492 32.451 17.585 1.00 11.48 98 SER A C 1
ATOM 783 O O . SER A 1 98 ? 16.408 33.557 17.04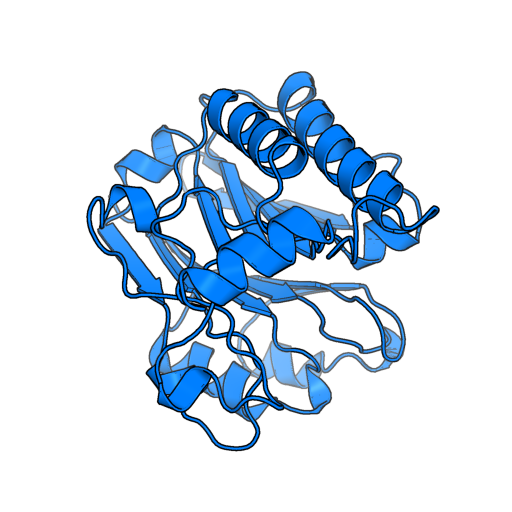6 1.00 9.83 98 SER A O 1
ATOM 786 N N . LEU A 1 99 ? 15.952 32.189 18.768 1.00 11.41 99 LEU A N 1
ATOM 787 C CA . LEU A 1 99 ? 15.163 33.180 19.487 1.00 13.09 99 LEU A CA 1
ATOM 788 C C . LEU A 1 99 ? 15.760 34.581 19.542 1.00 13.23 99 LEU A C 1
ATOM 789 O O . LEU A 1 99 ? 15.093 35.548 19.171 1.00 13.94 99 LEU A O 1
ATOM 794 N N . LEU A 1 100 ? 17.020 34.692 19.954 1.00 13.34 100 LEU A N 1
ATOM 795 C CA . LEU A 1 100 ? 17.647 36.004 20.090 1.00 14.89 100 LEU A CA 1
ATOM 796 C C . LEU A 1 100 ? 18.691 36.398 19.039 1.00 17.17 100 LEU A C 1
ATOM 797 O O . LEU A 1 100 ? 19.492 37.296 19.279 1.00 19.61 100 LEU A O 1
ATOM 802 N N . GLY A 1 101 ? 18.683 35.762 17.877 1.00 15.57 101 GLY A N 1
ATOM 803 C CA . GLY A 1 101 ? 19.672 36.115 16.870 1.00 15.10 101 GLY A CA 1
ATOM 804 C C . GLY A 1 101 ? 19.730 35.081 15.771 1.00 14.20 101 GLY A C 1
ATOM 805 O O . GLY A 1 101 ? 19.029 34.074 15.828 1.00 15.08 101 GLY A O 1
ATOM 806 N N . ASN A 1 102 ? 20.525 35.350 14.745 1.00 14.38 102 ASN A N 1
ATOM 807 C CA . ASN A 1 102 ? 20.673 34.423 13.625 1.00 13.87 102 ASN A CA 1
ATOM 808 C C . ASN A 1 102 ? 22.058 33.807 13.635 1.00 12.79 102 ASN A C 1
ATOM 809 O O . ASN A 1 102 ? 23.025 34.445 14.052 1.00 14.48 102 ASN A O 1
ATOM 814 N N . VAL A 1 103 ? 22.144 32.569 13.172 1.00 11.24 103 VAL A N 1
ATOM 815 C CA . VAL A 1 103 ? 23.413 31.868 13.082 1.00 10.25 103 VAL A CA 1
ATOM 816 C C . VAL A 1 103 ? 23.708 31.696 11.601 1.00 10.09 103 VAL A C 1
ATOM 817 O O . VAL A 1 103 ? 22.852 31.221 10.845 1.00 9.81 103 VAL A O 1
ATOM 821 N N . THR A 1 104 ? 24.887 32.135 11.176 1.00 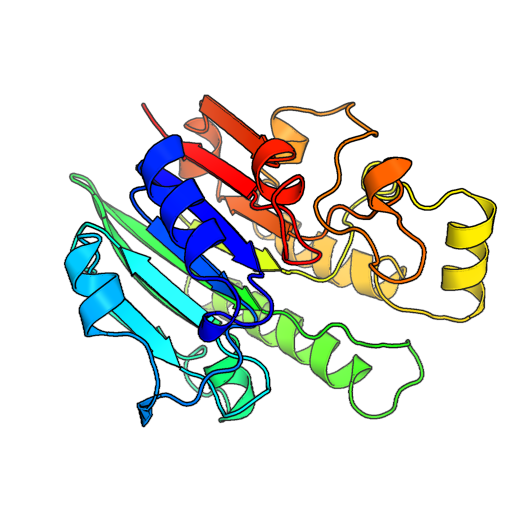10.56 104 THR A N 1
ATOM 822 C CA . THR A 1 104 ? 25.294 31.992 9.782 1.00 9.37 104 THR A CA 1
ATOM 823 C C . THR A 1 104 ? 25.997 30.644 9.681 1.00 9.95 104 THR A C 1
ATOM 824 O O . THR A 1 104 ? 26.942 30.360 10.429 1.00 11.02 104 THR A O 1
ATOM 828 N N . VAL A 1 105 ? 25.503 29.800 8.790 1.00 8.49 105 VAL A N 1
ATOM 829 C CA . VAL A 1 105 ? 26.046 28.470 8.602 1.00 8.72 105 VAL A CA 1
ATOM 830 C C . VAL A 1 105 ? 26.602 28.357 7.193 1.00 10.30 105 VAL A C 1
ATOM 831 O O . VAL A 1 105 ? 25.938 28.740 6.220 1.00 7.94 105 VAL A O 1
ATOM 835 N N . ILE A 1 106 ? 27.832 27.864 7.087 1.00 6.81 106 ILE A N 1
ATOM 836 C CA . ILE A 1 106 ? 28.468 27.688 5.786 1.00 6.59 106 ILE A CA 1
ATOM 837 C C . ILE A 1 106 ? 28.887 26.223 5.698 1.00 8.19 106 ILE A C 1
ATOM 838 O O . ILE A 1 106 ? 29.601 25.718 6.575 1.00 9.45 106 ILE A O 1
ATOM 843 N N . ASN A 1 107 ? 28.391 25.537 4.674 1.00 6.72 107 ASN A N 1
ATOM 844 C CA . ASN A 1 107 ? 28.691 24.126 4.445 1.00 6.85 107 ASN A CA 1
ATOM 845 C C . ASN A 1 107 ? 29.526 24.042 3.174 1.00 5.72 107 ASN A C 1
ATOM 846 O O . ASN A 1 107 ? 29.041 24.372 2.087 1.00 8.06 107 ASN A O 1
ATOM 851 N N . GLY A 1 108 ? 30.770 23.604 3.302 1.00 6.06 108 GLY A N 1
ATOM 852 C CA . GLY A 1 108 ? 31.617 23.533 2.135 1.00 7.35 108 GLY A CA 1
ATOM 853 C C . GLY A 1 108 ? 32.327 22.226 1.864 1.00 9.18 108 GLY A C 1
ATOM 854 O O . GLY A 1 108 ? 32.656 21.467 2.779 1.00 9.83 108 GLY A O 1
ATOM 855 N N . TYR A 1 109 ? 32.506 21.950 0.577 1.00 9.67 109 TYR A N 1
ATOM 856 C CA . TYR A 1 109 ? 33.230 20.779 0.097 1.00 8.87 109 TYR A CA 1
ATOM 857 C C . TYR A 1 109 ? 34.461 21.418 -0.551 1.00 9.04 109 TYR A C 1
ATOM 858 O O . TYR A 1 109 ? 34.428 21.852 -1.712 1.00 8.02 109 TYR A O 1
ATOM 867 N N . PHE A 1 110 ? 35.522 21.541 0.234 1.00 6.24 110 PHE A N 1
ATOM 868 C CA . PHE A 1 110 ? 36.747 22.181 -0.229 1.00 7.38 110 PHE A CA 1
ATOM 869 C C . PHE A 1 110 ? 37.540 21.295 -1.187 1.00 7.80 110 PHE A C 1
ATOM 870 O O . PHE A 1 110 ? 37.634 20.089 -0.979 1.00 9.06 110 PHE A O 1
ATOM 878 N N . PRO A 1 111 ? 38.119 21.883 -2.251 1.00 9.54 111 PRO A N 1
ATOM 879 C CA . PRO A 1 111 ? 38.955 21.162 -3.222 1.00 9.57 111 PRO A CA 1
ATOM 880 C C . PRO A 1 111 ? 40.066 20.369 -2.519 1.00 10.97 111 PRO A C 1
ATOM 881 O O . PRO A 1 111 ? 40.712 20.865 -1.591 1.00 10.95 111 PRO A O 1
ATOM 885 N N . GLN A 1 112 ? 40.262 19.128 -2.942 1.00 12.19 112 GLN A N 1
ATOM 886 C CA . GLN A 1 112 ? 41.279 18.282 -2.333 1.00 11.97 112 GLN A CA 1
ATOM 887 C C . GLN A 1 112 ? 42.682 18.815 -2.680 1.00 12.71 112 GLN A C 1
ATOM 888 O O . GLN A 1 112 ? 43.586 18.780 -1.838 1.00 11.49 112 GLN A O 1
ATOM 894 N N . GLY A 1 113 ? 42.851 19.312 -3.908 1.00 12.34 113 GLY A N 1
ATOM 895 C CA . GLY A 1 113 ? 44.129 19.885 -4.332 1.00 11.48 113 GLY A CA 1
ATOM 896 C C . GLY A 1 113 ? 45.107 18.952 -5.028 1.00 14.38 113 GLY A C 1
ATOM 897 O O . GLY A 1 113 ? 45.889 19.387 -5.885 1.00 14.20 113 GLY A O 1
ATOM 898 N N . GLU A 1 114 ? 45.046 17.675 -4.666 1.00 13.55 114 GLU A N 1
ATOM 899 C CA . GLU A 1 114 ? 45.909 16.618 -5.193 1.00 16.81 114 GLU A CA 1
ATOM 900 C C . GLU A 1 114 ? 47.387 16.764 -4.833 1.00 16.81 114 GLU A C 1
ATOM 901 O O . GLU A 1 114 ? 47.916 15.987 -4.035 1.00 17.52 114 GLU A O 1
ATOM 907 N N . SER A 1 115 ? 48.065 17.733 -5.430 1.00 17.48 115 SER A N 1
ATOM 908 C CA . SER A 1 115 ? 49.472 17.950 -5.142 1.00 18.18 115 SER A CA 1
ATOM 909 C C . SER A 1 115 ? 49.839 19.391 -5.420 1.00 19.02 115 SER A C 1
ATOM 910 O O . SER A 1 115 ? 49.199 20.061 -6.238 1.00 15.67 115 SER A O 1
ATOM 913 N N . ARG A 1 116 ? 50.870 19.858 -4.726 1.00 20.30 116 ARG A N 1
ATOM 914 C CA . ARG A 1 116 ? 51.360 21.222 -4.859 1.00 24.60 116 ARG A CA 1
ATOM 915 C C . ARG A 1 116 ? 51.647 21.614 -6.302 1.00 25.38 116 ARG A C 1
ATOM 916 O O . ARG A 1 116 ? 51.412 22.755 -6.691 1.00 26.10 116 ARG A O 1
ATOM 924 N N . ASP A 1 117 ? 52.121 20.666 -7.103 1.00 27.15 117 ASP A N 1
ATOM 925 C CA . ASP A 1 117 ? 52.455 20.959 -8.496 1.00 30.47 117 ASP A CA 1
ATOM 926 C C . ASP A 1 117 ? 51.362 20.761 -9.557 1.00 29.27 117 ASP A C 1
ATOM 927 O O . ASP A 1 117 ? 51.629 20.891 -10.752 1.00 29.74 117 ASP A O 1
ATOM 932 N N . HIS A 1 118 ? 50.143 20.435 -9.144 1.00 27.40 118 HIS A N 1
ATOM 933 C CA . HIS A 1 118 ? 49.077 20.258 -10.124 1.00 26.18 118 HIS A CA 1
ATOM 934 C C . HIS A 1 118 ? 48.619 21.645 -10.575 1.00 26.41 118 HIS A C 1
ATOM 935 O O . HIS A 1 118 ? 48.213 22.473 -9.752 1.00 24.86 118 HIS A O 1
ATOM 942 N N . PRO A 1 119 ? 48.675 21.913 -11.889 1.00 25.80 119 PRO A N 1
ATOM 943 C CA . PRO A 1 119 ? 48.618 23.282 -12.414 1.00 25.12 119 PRO A CA 1
ATOM 944 C C . PRO A 1 119 ? 47.223 23.882 -12.241 1.00 24.68 119 PRO A C 1
ATOM 945 O O . PRO A 1 119 ? 47.039 25.097 -12.307 1.00 23.41 119 PRO A O 1
ATOM 949 N N . ILE A 1 120 ? 46.240 23.012 -12.023 1.00 24.69 120 ILE A N 1
ATOM 950 C CA . ILE A 1 120 ? 44.859 23.444 -11.881 1.00 22.71 120 ILE A CA 1
ATOM 951 C C . ILE A 1 120 ? 44.225 23.258 -10.500 1.00 21.53 120 ILE A C 1
ATOM 952 O O . ILE A 1 120 ? 43.646 24.198 -9.947 1.00 20.45 120 ILE A O 1
ATOM 957 N N . LYS A 1 121 ? 44.355 22.061 -9.936 1.00 19.64 121 LYS A N 1
ATOM 958 C CA . LYS A 1 121 ? 43.742 21.742 -8.648 1.00 17.69 121 LYS A CA 1
ATOM 959 C C . LYS A 1 121 ? 44.278 22.449 -7.414 1.00 15.81 121 LYS A C 1
ATOM 960 O O . LYS A 1 121 ? 43.506 22.766 -6.497 1.00 14.57 121 LYS A O 1
ATOM 966 N N . PHE A 1 122 ? 45.576 22.724 -7.386 1.00 14.44 122 PHE A N 1
ATOM 967 C CA . PHE A 1 122 ? 46.148 23.389 -6.224 1.00 15.00 122 PHE A CA 1
ATOM 968 C C . PHE A 1 122 ? 45.797 24.876 -6.171 1.00 15.15 122 PHE A C 1
ATOM 969 O O . PHE A 1 122 ? 45.323 25.364 -5.143 1.00 14.97 122 PHE A O 1
ATOM 977 N N . PRO A 1 123 ? 45.955 25.606 -7.296 1.00 16.68 123 PRO A N 1
ATOM 978 C CA . PRO A 1 123 ? 45.449 26.986 -7.335 1.00 16.01 123 PRO A CA 1
ATOM 979 C C . PRO A 1 123 ? 43.959 27.070 -7.007 1.00 14.56 123 PRO A C 1
ATOM 980 O O . PRO A 1 123 ? 43.522 28.016 -6.350 1.00 14.27 123 PRO A O 1
ATOM 984 N N . ALA A 1 124 ? 43.185 26.088 -7.467 1.00 12.45 124 ALA A N 1
ATOM 985 C CA . ALA A 1 124 ? 41.752 26.075 -7.205 1.00 12.23 124 ALA A CA 1
ATOM 986 C C . ALA A 1 124 ? 41.517 26.009 -5.703 1.00 12.93 124 ALA A C 1
ATOM 987 O O . ALA A 1 124 ? 40.666 26.723 -5.174 1.00 12.69 124 ALA A O 1
ATOM 989 N N . LYS A 1 125 ? 42.302 25.186 -5.010 1.00 11.53 125 LYS A N 1
ATOM 990 C CA . LYS A 1 125 ? 42.175 25.058 -3.562 1.00 10.02 125 LYS A CA 1
ATOM 991 C C . LYS A 1 125 ? 42.564 26.368 -2.854 1.00 10.19 125 LYS A C 1
ATOM 992 O O . LYS A 1 125 ? 41.864 26.831 -1.949 1.00 8.67 125 LYS A O 1
ATOM 998 N N . ALA A 1 126 ? 43.680 26.963 -3.270 1.00 11.23 126 ALA A N 1
ATOM 999 C CA . ALA A 1 126 ? 44.146 28.222 -2.682 1.00 11.02 126 ALA A CA 1
ATOM 1000 C C . ALA A 1 126 ? 43.064 29.294 -2.830 1.00 11.32 126 ALA A C 1
ATOM 1001 O O . ALA A 1 126 ? 42.684 29.964 -1.867 1.00 10.66 126 ALA A O 1
ATOM 1003 N N . GLN A 1 127 ? 42.539 29.414 -4.043 1.00 12.61 127 GLN A N 1
ATOM 1004 C CA . GLN A 1 127 ? 41.521 30.412 -4.352 1.00 14.74 127 GLN A CA 1
ATOM 1005 C C . GLN A 1 127 ? 40.231 30.200 -3.561 1.00 12.72 127 GLN A C 1
ATOM 1006 O O . GLN A 1 127 ? 39.568 31.163 -3.162 1.00 11.45 127 GLN A O 1
ATOM 1012 N N . PHE A 1 128 ? 39.891 28.941 -3.319 1.00 9.72 128 PHE A N 1
ATOM 1013 C CA . PHE A 1 128 ? 38.688 28.616 -2.575 1.00 9.69 128 PHE A CA 1
ATOM 1014 C C . PHE A 1 128 ? 38.819 29.153 -1.154 1.00 7.68 128 PHE A C 1
ATOM 1015 O O . PHE A 1 128 ? 37.905 29.789 -0.635 1.00 8.98 128 PHE A O 1
ATOM 1023 N N . TYR A 1 129 ? 39.979 28.939 -0.539 1.00 7.42 129 TYR A N 1
ATOM 1024 C CA . TYR A 1 129 ? 40.209 29.444 0.810 1.00 6.83 129 TYR A CA 1
ATOM 1025 C C . TYR A 1 129 ? 40.262 30.973 0.832 1.00 7.10 129 TYR A C 1
ATOM 1026 O O . TYR A 1 129 ? 39.758 31.609 1.753 1.00 6.53 129 TYR A O 1
ATOM 1035 N N . GLN A 1 130 ? 40.840 31.559 -0.207 1.00 7.67 130 GLN A N 1
ATOM 1036 C CA . GLN A 1 130 ? 40.946 33.010 -0.315 1.00 10.10 130 GLN A CA 1
ATOM 1037 C C . GLN A 1 130 ? 39.535 33.627 -0.387 1.00 9.93 130 GLN A C 1
ATOM 1038 O O . GLN A 1 130 ? 39.257 34.641 0.264 1.00 10.96 130 GLN A O 1
ATOM 1044 N N . ASN A 1 131 ? 38.644 33.002 -1.159 1.00 7.70 131 ASN A N 1
ATOM 1045 C CA . ASN A 1 131 ? 37.265 33.484 -1.296 1.00 9.81 131 ASN A CA 1
ATOM 1046 C C . ASN A 1 131 ? 36.539 33.418 0.044 1.00 9.64 131 ASN A C 1
ATOM 1047 O O . ASN A 1 131 ? 35.775 34.324 0.385 1.00 10.48 131 ASN A O 1
ATOM 1052 N N . LEU A 1 132 ? 36.757 32.340 0.796 1.00 7.74 132 LEU A N 1
ATOM 1053 C CA . LEU A 1 132 ? 36.123 32.198 2.095 1.00 7.39 132 LEU A CA 1
ATOM 1054 C C . LEU A 1 132 ? 36.640 33.285 3.040 1.00 9.70 132 LEU A C 1
ATOM 1055 O O . LEU A 1 132 ? 35.854 33.980 3.698 1.00 9.89 132 LEU A O 1
ATOM 1060 N N . GLN A 1 133 ? 37.961 33.456 3.072 1.00 8.76 133 GLN A N 1
ATOM 1061 C CA . GLN A 1 133 ? 38.588 34.453 3.943 1.00 9.12 133 GLN A CA 1
ATOM 1062 C C . GLN A 1 133 ? 38.041 35.847 3.632 1.00 9.17 133 GLN A C 1
ATOM 1063 O O . GLN A 1 133 ? 37.666 36.605 4.531 1.00 10.27 133 GLN A O 1
ATOM 1069 N N . ASN A 1 134 ? 37.972 36.175 2.349 1.00 10.52 134 ASN A N 1
ATOM 1070 C CA . ASN A 1 134 ? 37.464 37.478 1.939 1.00 10.84 134 ASN A CA 1
ATOM 1071 C C . ASN A 1 134 ? 35.991 37.694 2.286 1.00 13.88 134 ASN A C 1
ATOM 1072 O O . ASN A 1 134 ? 35.581 38.815 2.620 1.00 10.99 134 ASN A O 1
ATOM 1077 N N . TYR A 1 135 ? 35.195 36.625 2.246 1.00 12.93 135 TYR A N 1
ATOM 1078 C CA . TYR A 1 135 ? 33.786 36.749 2.600 1.00 11.30 135 TYR A CA 1
ATOM 1079 C C . TYR A 1 135 ? 33.703 37.047 4.087 1.00 10.27 135 TYR A C 1
ATOM 1080 O O . TYR A 1 135 ? 33.024 37.988 4.507 1.00 11.28 135 TYR A O 1
ATOM 1089 N N . LEU A 1 136 ? 34.432 36.278 4.887 1.00 9.67 136 LEU A N 1
ATOM 1090 C CA . LEU A 1 136 ? 34.437 36.481 6.336 1.00 11.45 136 LEU A CA 1
ATOM 1091 C C . LEU A 1 136 ? 34.833 37.904 6.731 1.00 12.44 136 LEU A C 1
ATOM 1092 O O . LEU A 1 136 ? 34.136 38.576 7.501 1.00 11.95 136 LEU A O 1
ATOM 1097 N N . GLU A 1 137 ? 35.934 38.374 6.165 1.00 12.36 137 GLU A N 1
ATOM 1098 C CA . GLU A 1 137 ? 36.447 39.696 6.491 1.00 14.67 137 GLU A CA 1
ATOM 1099 C C . GLU A 1 137 ? 35.617 40.869 5.984 1.00 16.37 137 GLU A C 1
ATOM 1100 O O . GLU A 1 137 ? 35.571 41.918 6.627 1.00 18.40 137 GLU A O 1
ATOM 1106 N N . THR A 1 138 ? 34.923 40.695 4.870 1.00 13.56 138 THR A N 1
ATOM 1107 C CA . THR A 1 138 ? 34.140 41.809 4.355 1.00 16.68 138 THR A CA 1
ATOM 1108 C C . THR A 1 138 ? 32.659 41.820 4.756 1.00 18.64 138 THR A C 1
ATOM 1109 O O . THR A 1 138 ? 32.061 42.890 4.827 1.00 19.82 138 THR A O 1
ATOM 1113 N N . GLU A 1 139 ? 32.083 40.655 5.060 1.00 19.08 139 GLU A N 1
ATOM 1114 C CA . GLU A 1 139 ? 30.660 40.568 5.409 1.00 20.65 139 GLU A CA 1
ATOM 1115 C C . GLU A 1 139 ? 30.290 40.169 6.826 1.00 21.32 139 GLU A C 1
ATOM 1116 O O . GLU A 1 139 ? 29.169 40.430 7.264 1.00 21.01 139 GLU A O 1
ATOM 1122 N N . LEU A 1 140 ? 31.194 39.511 7.537 1.00 19.03 140 LEU A N 1
ATOM 1123 C CA . LEU A 1 140 ? 30.871 39.068 8.881 1.00 19.77 140 LEU A CA 1
ATOM 1124 C C . LEU A 1 140 ? 31.746 39.699 9.953 1.00 20.10 140 LEU A C 1
ATOM 1125 O O . LEU A 1 140 ? 32.726 40.379 9.647 1.00 19.57 140 LEU A O 1
ATOM 1130 N N . LYS A 1 141 ? 31.350 39.502 11.206 1.00 20.62 141 LYS A N 1
ATOM 1131 C CA . LYS A 1 141 ? 32.077 40.016 12.362 1.00 24.13 141 LYS A CA 1
ATOM 1132 C C . LYS A 1 141 ? 32.350 38.832 13.278 1.00 22.51 141 LYS A C 1
ATOM 1133 O O . LYS A 1 141 ? 31.489 37.968 13.454 1.00 21.36 141 LYS A O 1
ATOM 1139 N N . ARG A 1 142 ? 33.535 38.799 13.874 1.00 22.00 142 ARG A N 1
ATOM 1140 C CA . ARG A 1 142 ? 33.921 37.702 14.758 1.00 22.24 142 ARG A CA 1
ATOM 1141 C C . ARG A 1 142 ? 32.984 37.541 15.953 1.00 21.31 142 ARG A C 1
ATOM 1142 O O . ARG A 1 142 ? 32.948 36.487 16.597 1.00 19.87 142 ARG A O 1
ATOM 1150 N N . ASP A 1 143 ? 32.215 38.588 16.230 1.00 23.14 143 ASP A N 1
ATOM 1151 C CA . ASP A 1 143 ? 31.248 38.578 17.322 1.00 25.67 143 ASP A CA 1
ATOM 1152 C C . ASP A 1 143 ? 29.924 37.929 16.939 1.00 22.72 143 ASP A C 1
ATOM 1153 O O . ASP A 1 143 ? 29.103 37.646 17.809 1.00 20.16 143 ASP A O 1
ATOM 1158 N N . ASN A 1 144 ? 29.692 37.743 15.641 1.00 19.42 144 ASN A N 1
ATOM 1159 C CA . ASN A 1 144 ? 28.455 37.117 15.177 1.00 17.46 144 ASN A CA 1
ATOM 1160 C C . ASN A 1 144 ? 28.613 35.614 15.356 1.00 15.80 144 ASN A C 1
ATOM 1161 O O . ASN A 1 144 ? 29.731 35.099 15.277 1.00 14.21 144 ASN A O 1
ATOM 1166 N N . PRO A 1 145 ? 27.498 34.891 15.576 1.00 13.64 145 PRO A N 1
ATOM 1167 C CA . PRO A 1 145 ? 27.519 33.423 15.608 1.00 13.21 145 PRO A CA 1
ATOM 1168 C C . PRO A 1 145 ? 27.719 32.893 14.193 1.00 12.12 145 PRO A C 1
ATOM 1169 O O . PRO A 1 145 ? 26.867 33.098 13.314 1.00 12.46 145 PRO A O 1
ATOM 1173 N N . VAL A 1 146 ? 28.847 32.232 13.971 1.00 8.78 146 VAL A N 1
ATOM 1174 C CA . VAL A 1 146 ? 29.163 31.680 12.665 1.00 9.53 146 VAL A CA 1
ATOM 1175 C C . VAL A 1 146 ? 29.623 30.244 12.835 1.00 9.93 146 VAL A C 1
ATOM 1176 O O . VAL A 1 146 ? 30.389 29.929 13.758 1.00 10.53 146 VAL A O 1
ATOM 1180 N N . LEU A 1 147 ? 29.162 29.371 11.949 1.00 8.78 147 LEU A N 1
ATOM 1181 C CA . LEU A 1 147 ? 29.564 27.971 11.989 1.00 10.13 147 LEU A CA 1
ATOM 1182 C C . LEU A 1 147 ? 29.958 27.563 10.570 1.00 11.24 147 LEU A C 1
ATOM 1183 O O . LEU A 1 147 ? 29.161 27.680 9.625 1.00 11.49 147 LEU A O 1
ATOM 1188 N N . ILE A 1 148 ? 31.212 27.156 10.419 1.00 9.09 148 ILE A N 1
ATOM 1189 C CA . ILE A 1 148 ? 31.741 26.702 9.137 1.00 9.41 148 ILE A CA 1
ATOM 1190 C C . ILE A 1 148 ? 31.992 25.207 9.286 1.00 8.92 148 ILE A C 1
ATOM 1191 O O . ILE A 1 148 ? 32.758 24.778 10.158 1.00 8.44 148 ILE A O 1
ATOM 1196 N N . MET A 1 149 ? 31.351 24.410 8.446 1.00 8.39 149 MET A N 1
ATOM 1197 C CA . MET A 1 149 ? 31.507 22.963 8.532 1.00 8.78 149 MET A CA 1
ATOM 1198 C C . MET A 1 149 ? 31.766 22.378 7.169 1.00 9.04 149 MET A C 1
ATOM 1199 O O . MET A 1 149 ? 31.495 23.016 6.142 1.00 9.17 149 MET A O 1
ATOM 1204 N N . GLY A 1 150 ? 32.336 21.181 7.147 1.00 7.66 150 GLY A N 1
ATOM 1205 C CA . GLY A 1 150 ? 32.556 20.548 5.868 1.00 8.01 150 GLY A CA 1
ATOM 1206 C C . GLY A 1 150 ? 33.820 19.743 5.804 1.00 8.42 150 GLY A C 1
ATOM 1207 O O . GLY A 1 150 ? 34.462 19.467 6.824 1.00 7.20 150 GLY A O 1
ATOM 1208 N N . ASP A 1 151 ? 34.133 19.318 4.589 1.00 8.61 151 ASP A N 1
ATOM 1209 C CA . ASP A 1 151 ? 35.327 18.547 4.306 1.00 7.55 151 ASP A CA 1
ATOM 1210 C C . ASP A 1 151 ? 36.350 19.596 3.874 1.00 8.37 151 ASP A C 1
ATOM 1211 O O . ASP A 1 151 ? 36.335 20.048 2.717 1.00 8.88 151 ASP A O 1
ATOM 1216 N N . MET A 1 152 ? 37.214 19.997 4.803 1.00 5.61 152 MET A N 1
ATOM 1217 C CA . MET A 1 152 ? 38.229 21.021 4.520 1.00 8.18 152 MET A CA 1
ATOM 1218 C C . MET A 1 152 ? 39.403 20.512 3.711 1.00 7.04 152 MET A C 1
ATOM 1219 O O . MET A 1 152 ? 40.129 21.2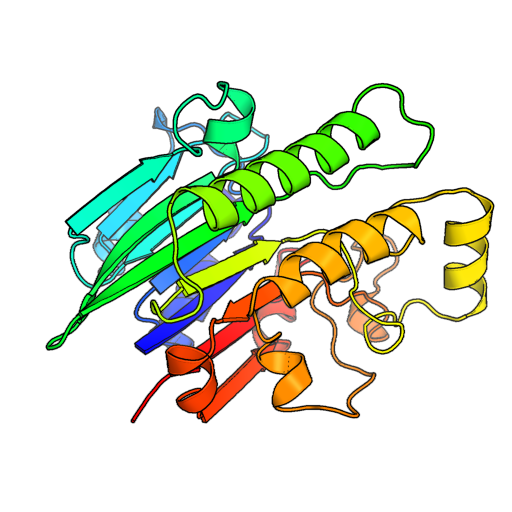96 3.092 1.00 4.92 152 MET A O 1
ATOM 1224 N N . ASN A 1 153 ? 39.607 19.198 3.746 1.00 7.18 153 ASN A N 1
ATOM 1225 C CA . ASN A 1 153 ? 40.721 18.588 3.034 1.00 8.70 153 ASN A CA 1
ATOM 1226 C C . ASN A 1 153 ? 42.090 19.096 3.514 1.00 7.58 153 ASN A C 1
ATOM 1227 O O . ASN A 1 153 ? 43.072 19.117 2.766 1.00 7.36 153 ASN A O 1
ATOM 1232 N N . ILE A 1 154 ? 42.132 19.496 4.781 1.00 7.59 154 ILE A N 1
ATOM 1233 C CA . ILE A 1 154 ? 43.357 19.947 5.425 1.00 8.18 154 ILE A CA 1
ATOM 1234 C C . ILE A 1 154 ? 43.332 19.462 6.883 1.00 10.02 154 ILE A C 1
ATOM 1235 O O . ILE A 1 154 ? 42.301 19.567 7.555 1.00 10.36 154 ILE A O 1
ATOM 1240 N N . SER A 1 155 ? 44.440 18.862 7.324 1.00 9.10 155 SER A N 1
ATOM 1241 C CA . SER A 1 155 ? 44.605 18.406 8.700 1.00 8.50 155 SER A CA 1
ATOM 1242 C C . SER A 1 155 ? 45.320 19.555 9.410 1.00 8.73 155 SER A C 1
ATOM 1243 O O . SER A 1 155 ? 46.495 19.826 9.134 1.00 7.76 155 SER A O 1
ATOM 1246 N N . PRO A 1 156 ? 44.619 20.265 10.310 1.00 9.40 156 PRO A N 1
ATOM 1247 C CA . PRO A 1 156 ? 45.144 21.499 10.911 1.00 10.34 156 PRO A CA 1
ATOM 1248 C C . PRO A 1 156 ? 46.473 21.332 11.665 1.00 11.08 156 PRO A C 1
ATOM 1249 O O . PRO A 1 156 ? 47.368 22.182 11.545 1.00 11.66 156 PRO A O 1
ATOM 1253 N N . THR A 1 157 ? 46.590 20.273 12.462 1.00 9.76 157 THR A N 1
ATOM 1254 C CA . THR A 1 157 ? 47.824 20.039 13.200 1.00 10.83 157 THR A CA 1
ATOM 1255 C C . THR A 1 157 ? 48.239 18.585 13.036 1.00 11.50 157 THR A C 1
ATOM 1256 O O . THR A 1 157 ? 47.495 17.765 12.487 1.00 10.00 157 THR A O 1
ATOM 1260 N N . ASP A 1 158 ? 49.427 18.256 13.530 1.00 12.06 158 ASP A N 1
ATOM 1261 C CA . ASP A 1 158 ? 49.939 16.900 13.417 1.00 12.38 158 ASP A CA 1
ATOM 1262 C C . ASP A 1 158 ? 49.151 15.890 14.235 1.00 10.27 158 ASP A C 1
ATOM 1263 O O . ASP A 1 158 ? 49.189 14.707 13.955 1.00 11.95 158 ASP A O 1
ATOM 1268 N N . LEU A 1 159 ? 48.400 16.369 15.219 1.00 12.37 159 LEU A N 1
ATOM 1269 C CA . LEU A 1 159 ? 47.555 15.488 16.028 1.00 13.41 159 LEU A CA 1
ATOM 1270 C C . LEU A 1 159 ? 46.410 14.933 15.167 1.00 12.41 159 LEU A C 1
ATOM 1271 O O . LEU A 1 159 ? 45.733 13.981 15.566 1.00 12.79 159 LEU A O 1
ATOM 1276 N N . ASP A 1 160 ? 46.210 15.535 13.990 1.00 9.63 160 ASP A N 1
ATOM 1277 C CA . ASP A 1 160 ? 45.156 15.128 13.051 1.00 8.29 160 ASP A CA 1
ATOM 1278 C C . ASP A 1 160 ? 45.639 14.174 11.960 1.00 10.75 160 ASP A C 1
ATOM 1279 O O . ASP A 1 160 ? 44.895 13.886 11.016 1.00 11.52 160 ASP A O 1
ATOM 1284 N N . ILE A 1 161 ? 46.884 13.711 12.070 1.00 9.86 161 ILE A N 1
ATOM 1285 C CA . ILE A 1 161 ? 47.495 12.820 11.086 1.00 10.70 161 ILE A CA 1
ATOM 1286 C C . ILE A 1 161 ? 47.761 11.462 11.726 1.00 12.29 161 ILE A C 1
ATOM 1287 O O . ILE A 1 161 ? 48.516 11.365 12.694 1.00 13.01 161 ILE A O 1
ATOM 1292 N N . GLY A 1 162 ? 47.133 10.420 11.195 1.00 12.70 162 GLY A N 1
ATOM 1293 C CA . GLY A 1 162 ? 47.327 9.095 11.757 1.00 13.21 162 GLY A CA 1
ATOM 1294 C C . GLY A 1 162 ? 47.791 8.074 10.744 1.00 12.99 162 GLY A C 1
ATOM 1295 O O . GLY A 1 162 ? 47.649 6.876 10.968 1.00 13.73 162 GLY A O 1
ATOM 1296 N N . ILE A 1 163 ? 48.326 8.535 9.615 1.00 12.86 163 ILE A N 1
ATOM 1297 C CA . ILE A 1 163 ? 48.782 7.612 8.577 1.00 13.04 163 ILE A CA 1
ATOM 1298 C C . ILE A 1 163 ? 50.186 7.052 8.836 1.00 14.64 163 ILE A C 1
ATOM 1299 O O . ILE A 1 163 ? 50.653 6.164 8.112 1.00 17.75 163 ILE A O 1
ATOM 1304 N N . GLY A 1 164 ? 50.854 7.566 9.864 1.00 14.53 164 GLY A N 1
ATOM 1305 C CA . GLY A 1 164 ? 52.192 7.096 10.188 1.00 13.61 164 GLY A CA 1
ATOM 1306 C C . GLY A 1 164 ? 53.270 8.089 9.791 1.00 14.18 164 GLY A C 1
ATOM 1307 O O . GLY A 1 164 ? 53.152 8.771 8.766 1.00 12.83 164 GLY A O 1
ATOM 1308 N N . GLU A 1 165 ? 54.340 8.147 10.585 1.00 13.61 165 GLU A N 1
ATOM 1309 C CA . GLU A 1 165 ? 55.458 9.061 10.343 1.00 13.73 165 GLU A CA 1
ATOM 1310 C C . GLU A 1 165 ? 56.093 8.961 8.975 1.00 14.18 165 GLU A C 1
ATOM 1311 O O . GLU A 1 165 ? 56.334 9.977 8.333 1.00 17.10 165 GLU A O 1
ATOM 1317 N N . GLU A 1 166 ? 56.431 7.750 8.553 1.00 14.63 166 GLU A N 1
ATOM 1318 C CA . GLU A 1 166 ? 57.060 7.572 7.251 1.00 17.72 166 GLU A CA 1
ATOM 1319 C C . GLU A 1 166 ? 56.183 8.059 6.114 1.00 17.28 166 GLU A C 1
ATOM 1320 O O . GLU A 1 166 ? 56.674 8.653 5.155 1.00 17.18 166 GLU A O 1
ATOM 1326 N N . ASN A 1 167 ? 54.887 7.785 6.214 1.00 15.57 167 ASN A N 1
ATOM 1327 C CA . ASN A 1 167 ? 53.944 8.197 5.183 1.00 15.70 167 ASN A CA 1
ATOM 1328 C C . ASN A 1 167 ? 53.776 9.708 5.203 1.00 15.62 167 ASN A C 1
ATOM 1329 O O . ASN A 1 167 ? 53.708 10.350 4.147 1.00 14.92 167 ASN A O 1
ATOM 1334 N N . ARG A 1 168 ? 53.709 10.274 6.408 1.00 14.48 168 ARG A N 1
ATOM 1335 C CA . ARG A 1 168 ? 53.573 11.716 6.557 1.00 13.57 168 ARG A CA 1
ATOM 1336 C C . ARG A 1 168 ? 54.732 12.405 5.833 1.00 13.53 168 ARG A C 1
ATOM 1337 O O . ARG A 1 168 ? 54.528 13.326 5.034 1.00 14.26 168 ARG A O 1
ATOM 1345 N N . LYS A 1 169 ? 55.951 11.943 6.088 1.00 12.05 169 LYS A N 1
ATOM 1346 C CA . LYS A 1 169 ? 57.118 12.556 5.465 1.00 12.34 169 LYS A CA 1
ATOM 1347 C C . LYS A 1 169 ? 57.163 12.365 3.952 1.00 13.25 169 LYS A C 1
ATOM 1348 O O . LYS A 1 169 ? 57.559 13.281 3.226 1.00 13.65 169 LYS A O 1
ATOM 1354 N N . ARG A 1 170 ? 56.762 11.188 3.474 1.00 13.92 170 ARG A N 1
ATOM 1355 C CA . ARG A 1 170 ? 56.744 10.923 2.042 1.00 14.33 170 ARG A CA 1
ATOM 1356 C C . ARG A 1 170 ? 55.767 11.884 1.352 1.00 15.20 170 ARG A C 1
ATOM 1357 O O . ARG A 1 170 ? 56.095 12.467 0.313 1.00 14.84 170 ARG A O 1
ATOM 1365 N N . TRP A 1 171 ? 54.582 12.069 1.938 1.00 14.58 171 TRP A N 1
ATOM 1366 C CA . TRP A 1 171 ? 53.591 12.988 1.378 1.00 13.93 171 TRP A CA 1
ATOM 1367 C C . TRP A 1 171 ? 54.162 14.395 1.265 1.00 14.30 171 TRP A C 1
ATOM 1368 O O . TRP A 1 171 ? 53.995 15.058 0.243 1.00 13.98 171 TRP A O 1
ATOM 1379 N N . LEU A 1 172 ? 54.820 14.861 2.322 1.00 13.38 172 LEU A N 1
ATOM 1380 C CA . LEU A 1 172 ? 55.428 16.190 2.308 1.00 15.61 172 LEU A CA 1
ATOM 1381 C C . LEU A 1 172 ? 56.529 16.293 1.237 1.00 19.21 172 LEU A C 1
ATOM 1382 O O . LEU A 1 172 ? 56.596 17.265 0.478 1.00 19.40 172 LEU A O 1
ATOM 1387 N N . ARG A 1 173 ? 57.369 15.266 1.164 1.00 19.05 173 ARG A N 1
ATOM 1388 C CA . ARG A 1 173 ? 58.467 15.224 0.210 1.00 20.53 173 ARG A CA 1
ATOM 1389 C C . ARG A 1 173 ? 57.963 15.256 -1.233 1.00 20.79 173 ARG A C 1
ATOM 1390 O O . ARG A 1 173 ? 58.570 15.891 -2.097 1.00 21.35 173 ARG A O 1
ATOM 1398 N N . THR A 1 174 ? 56.850 14.581 -1.491 1.00 20.78 174 THR A N 1
ATOM 1399 C CA . THR A 1 174 ? 56.298 14.549 -2.837 1.00 22.41 174 THR A CA 1
ATOM 1400 C C . THR A 1 174 ? 55.267 15.651 -3.101 1.00 21.08 174 THR A C 1
ATOM 1401 O O . THR A 1 174 ? 54.743 15.758 -4.207 1.00 23.27 174 THR A O 1
ATOM 1405 N N . GLY A 1 175 ? 54.980 16.469 -2.090 1.00 19.54 175 GLY A N 1
ATOM 1406 C CA . GLY A 1 175 ? 54.023 17.556 -2.257 1.00 17.69 175 GLY A CA 1
ATOM 1407 C C . GLY A 1 175 ? 52.558 17.154 -2.336 1.00 16.13 175 GLY A C 1
ATOM 1408 O O . GLY A 1 175 ? 51.737 17.905 -2.878 1.00 16.52 175 GLY A O 1
ATOM 1409 N N . LYS A 1 176 ? 52.227 15.978 -1.819 1.00 13.55 176 LYS A N 1
ATOM 1410 C CA . LYS A 1 176 ? 50.846 15.491 -1.821 1.00 15.11 176 LYS A CA 1
ATOM 1411 C C . LYS A 1 176 ? 50.032 16.335 -0.823 1.00 13.06 176 LYS A C 1
ATOM 1412 O O . LYS A 1 176 ? 50.483 16.587 0.299 1.00 13.12 176 LYS A O 1
ATOM 1418 N N . CYS A 1 177 ? 48.849 16.782 -1.237 1.00 11.63 177 CYS A N 1
ATOM 1419 C CA . CYS A 1 177 ? 48.006 17.635 -0.397 1.00 11.78 177 CYS A CA 1
ATOM 1420 C C . CYS A 1 177 ? 47.388 16.972 0.824 1.00 11.48 177 CYS A C 1
ATOM 1421 O O . CYS A 1 177 ? 47.114 15.773 0.820 1.00 11.29 177 CYS A O 1
ATOM 1424 N N . SER A 1 178 ? 47.100 17.826 1.808 1.00 11.64 178 SER A N 1
ATOM 1425 C CA . SER A 1 178 ? 46.448 17.541 3.093 1.00 11.86 178 SER A CA 1
ATOM 1426 C C . SER A 1 178 ? 47.059 18.292 4.261 1.00 11.19 178 SER A C 1
ATOM 1427 O O . SER A 1 178 ? 46.335 18.856 5.080 1.00 11.76 178 SER A O 1
ATOM 1430 N N . PHE A 1 179 ? 48.384 18.309 4.347 1.00 10.28 179 PHE A N 1
ATOM 1431 C CA . PHE A 1 179 ? 49.037 19.002 5.454 1.00 12.09 179 PHE A CA 1
ATOM 1432 C C . PHE A 1 179 ? 50.324 19.731 5.064 1.00 11.92 179 PHE A C 1
ATOM 1433 O O . PHE A 1 179 ? 51.276 19.800 5.848 1.00 13.88 179 PHE A O 1
ATOM 1441 N N . LEU A 1 180 ? 50.360 20.265 3.848 1.00 10.80 180 LEU A N 1
ATOM 1442 C CA . LEU A 1 180 ? 51.534 21.013 3.389 1.00 12.43 180 LEU A CA 1
ATOM 1443 C C . LEU A 1 180 ? 51.627 22.318 4.193 1.00 12.81 180 LEU A C 1
ATOM 1444 O O . LEU A 1 180 ? 50.624 22.814 4.709 1.00 12.37 180 LEU A O 1
ATOM 1449 N N . PRO A 1 181 ? 52.831 22.906 4.287 1.00 14.18 181 PRO A N 1
ATOM 1450 C CA . PRO A 1 181 ? 52.980 24.179 5.003 1.00 14.34 181 PRO A CA 1
ATOM 1451 C C . PRO A 1 181 ? 52.075 25.293 4.444 1.00 11.74 181 PRO A C 1
ATOM 1452 O O . PRO A 1 181 ? 51.496 26.069 5.200 1.00 11.65 181 PRO A O 1
ATOM 1456 N N . GLU A 1 182 ? 51.933 25.360 3.126 1.00 13.71 182 GLU A N 1
ATOM 1457 C CA . GLU A 1 182 ? 51.073 26.381 2.512 1.00 15.59 182 GLU A CA 1
ATOM 1458 C C . GLU A 1 182 ? 49.631 26.180 2.941 1.00 14.69 182 GLU A C 1
ATOM 1459 O O . GLU A 1 182 ? 48.922 27.146 3.213 1.00 15.40 182 GLU A O 1
ATOM 1465 N N . GLU A 1 183 ? 49.193 24.922 2.957 1.00 12.66 183 GLU A N 1
ATOM 1466 C CA . GLU A 1 183 ? 47.830 24.596 3.358 1.00 12.41 183 GLU A CA 1
ATOM 1467 C C . GLU A 1 183 ? 47.592 24.973 4.815 1.00 12.87 183 GLU A C 1
ATOM 1468 O O . GLU A 1 183 ? 46.550 25.527 5.147 1.00 13.82 183 GLU A O 1
ATOM 1474 N N . ARG A 1 184 ? 48.566 24.696 5.678 1.00 12.56 184 ARG A N 1
ATOM 1475 C CA . ARG A 1 184 ? 48.444 25.054 7.084 1.00 12.30 184 ARG A CA 1
ATOM 1476 C C . ARG A 1 184 ? 48.366 26.580 7.221 1.00 12.53 184 ARG A C 1
ATOM 1477 O O . ARG A 1 184 ? 47.689 27.090 8.102 1.00 12.55 184 ARG A O 1
ATOM 1485 N N . GLU A 1 185 ? 49.050 27.312 6.345 1.00 13.02 185 GLU A N 1
ATOM 1486 C CA . GLU A 1 185 ? 48.997 28.773 6.392 1.00 15.07 185 GLU A CA 1
ATOM 1487 C C . GLU A 1 185 ? 47.569 29.263 6.165 1.00 12.34 185 GLU A C 1
ATOM 1488 O O . GLU A 1 185 ? 47.094 30.178 6.866 1.00 13.23 185 GLU A O 1
ATOM 1494 N N . TRP A 1 186 ? 46.897 28.680 5.170 1.00 10.95 186 TRP A N 1
ATOM 1495 C CA . TRP A 1 186 ? 45.517 29.077 4.850 1.00 10.54 186 TRP A CA 1
ATOM 1496 C C . TRP A 1 186 ? 44.624 28.774 6.034 1.00 9.03 186 TRP A C 1
ATOM 1497 O O . TRP A 1 186 ? 43.783 29.582 6.415 1.00 11.76 186 TRP A O 1
ATOM 1508 N N . MET A 1 187 ? 44.821 27.606 6.628 1.00 9.99 187 MET A N 1
ATOM 1509 C CA . MET A 1 187 ? 44.021 27.205 7.774 1.00 11.48 187 MET A CA 1
ATOM 1510 C C . MET A 1 187 ? 44.275 28.109 8.982 1.00 12.74 187 MET A C 1
ATOM 1511 O O . MET A 1 187 ? 43.338 28.490 9.687 1.00 11.80 187 MET A O 1
ATOM 1516 N N . ASP A 1 188 ? 45.530 28.494 9.204 1.00 13.17 188 ASP A N 1
ATOM 1517 C CA . ASP A 1 188 ? 45.847 29.358 10.344 1.00 13.34 188 ASP A CA 1
ATOM 1518 C C . ASP A 1 188 ? 45.227 30.726 10.157 1.00 14.17 188 ASP A C 1
ATOM 1519 O O . ASP A 1 188 ? 44.716 31.316 11.106 1.00 15.21 188 ASP A O 1
ATOM 1524 N N . ARG A 1 189 ? 45.235 31.213 8.922 1.00 14.80 189 ARG A N 1
ATOM 1525 C CA . ARG A 1 189 ? 44.662 32.517 8.617 1.00 16.29 189 ARG A CA 1
ATOM 1526 C C . ARG A 1 189 ? 43.147 32.487 8.885 1.00 15.99 189 ARG A C 1
ATOM 1527 O O . ARG A 1 189 ? 42.573 33.433 9.426 1.00 15.56 189 ARG A O 1
ATOM 1535 N N . LEU A 1 190 ? 42.514 31.376 8.528 1.00 14.60 190 LEU A N 1
ATOM 1536 C CA . LEU A 1 190 ? 41.082 31.191 8.739 1.00 15.10 190 LEU A CA 1
ATOM 1537 C C . LEU A 1 190 ? 40.754 31.204 10.242 1.00 14.95 190 LEU A C 1
ATOM 1538 O O . LEU A 1 190 ? 39.875 31.932 10.695 1.00 15.12 190 LEU A O 1
ATOM 1543 N N . MET A 1 191 ? 41.500 30.425 11.020 1.00 16.13 191 MET A N 1
ATOM 1544 C CA . MET A 1 191 ? 41.299 30.348 12.467 1.00 15.80 191 MET A CA 1
ATOM 1545 C C . MET A 1 191 ? 41.519 31.708 13.122 1.00 16.43 191 MET A C 1
ATOM 1546 O O . MET A 1 191 ? 40.757 32.116 14.009 1.00 15.74 191 MET A O 1
ATOM 1551 N N . SER A 1 192 ? 42.556 32.412 12.676 1.00 16.32 192 SER A N 1
ATOM 1552 C CA . SER A 1 192 ? 42.886 33.724 13.217 1.00 17.07 192 SER A CA 1
ATOM 1553 C C . SER A 1 192 ? 41.783 34.765 13.070 1.00 16.44 192 SER A C 1
ATOM 1554 O O . SER A 1 192 ? 41.772 35.758 13.800 1.00 17.02 192 SER A O 1
ATOM 1557 N N . TRP A 1 193 ? 40.864 34.548 12.128 1.00 15.56 193 TRP A N 1
ATOM 1558 C CA . TRP A 1 193 ? 39.745 35.470 11.954 1.00 15.64 193 TRP A CA 1
ATOM 1559 C C . TRP A 1 193 ? 38.924 35.445 13.245 1.00 13.93 193 TRP A C 1
ATOM 1560 O O . TRP A 1 193 ? 38.326 36.455 13.633 1.00 16.21 193 TRP A O 1
ATOM 1571 N N . GLY A 1 194 ? 38.922 34.296 13.916 1.00 12.29 194 GLY A N 1
ATOM 1572 C CA . GLY A 1 194 ? 38.189 34.153 15.163 1.00 13.37 194 GLY A CA 1
ATOM 1573 C C . GLY A 1 194 ? 37.346 32.891 15.196 1.00 15.47 194 GLY A C 1
ATOM 1574 O O . GLY A 1 194 ? 36.184 32.925 15.607 1.00 17.39 194 GLY A O 1
ATOM 1575 N N . LEU A 1 195 ? 37.910 31.777 14.736 1.00 13.91 195 LEU A N 1
ATOM 1576 C CA . LEU A 1 195 ? 37.184 30.510 14.722 1.00 14.55 195 LEU A CA 1
ATOM 1577 C C . LEU A 1 195 ? 37.886 29.470 15.592 1.00 14.99 195 LEU A C 1
ATOM 1578 O O . LEU A 1 195 ? 39.117 29.420 15.654 1.00 15.89 195 LEU A O 1
ATOM 1583 N N . VAL A 1 196 ? 37.080 28.634 16.238 1.00 11.37 196 VAL A N 1
ATOM 1584 C CA . VAL A 1 196 ? 37.541 27.571 17.114 1.00 11.74 196 VAL A CA 1
ATOM 1585 C C . VAL A 1 196 ? 37.207 26.203 16.499 1.00 10.93 196 VAL A C 1
ATOM 1586 O O . VAL A 1 196 ? 36.076 25.954 16.078 1.00 11.63 196 VAL A O 1
ATOM 1590 N N . ASP A 1 197 ? 38.199 25.324 16.440 1.00 9.25 197 ASP A N 1
ATOM 1591 C CA . ASP A 1 197 ? 38.017 23.978 15.921 1.00 7.85 197 ASP A CA 1
ATOM 1592 C C . ASP A 1 197 ? 37.352 23.256 17.094 1.00 11.35 197 ASP A C 1
ATOM 1593 O O . ASP A 1 197 ? 38.026 22.843 18.042 1.00 11.65 197 ASP A O 1
ATOM 1598 N N . THR A 1 198 ? 36.030 23.106 17.027 1.00 10.01 198 THR A N 1
ATOM 1599 C CA . THR A 1 198 ? 35.273 22.487 18.113 1.00 10.18 198 THR A CA 1
ATOM 1600 C C . THR A 1 198 ? 35.800 21.174 18.675 1.00 10.21 198 THR A C 1
ATOM 1601 O O . THR A 1 198 ? 35.975 21.051 19.883 1.00 9.82 198 THR A O 1
ATOM 1605 N N . PHE A 1 199 ? 36.057 20.193 17.820 1.00 9.28 199 PHE A N 1
ATOM 1606 C CA . PHE A 1 199 ? 36.554 18.911 18.304 1.00 10.50 199 PHE A CA 1
ATOM 1607 C C . PHE A 1 199 ? 37.912 19.054 18.995 1.00 12.37 199 PHE A C 1
ATOM 1608 O O . PHE A 1 199 ? 38.138 18.492 20.071 1.00 10.73 199 PHE A O 1
ATOM 1616 N N . ARG A 1 200 ? 38.821 19.782 18.359 1.00 12.36 200 ARG A N 1
ATOM 1617 C CA . ARG A 1 200 ? 40.153 19.975 18.922 1.00 12.96 200 ARG A CA 1
ATOM 1618 C C . ARG A 1 200 ? 40.100 20.719 20.259 1.00 14.68 200 ARG A C 1
ATOM 1619 O O . ARG A 1 200 ? 40.789 20.345 21.212 1.00 14.82 200 ARG A O 1
ATOM 1627 N N . HIS A 1 201 ? 39.253 21.735 20.355 1.00 14.87 201 HIS A N 1
ATOM 1628 C CA . HIS A 1 201 ? 39.143 22.497 21.587 1.00 16.80 201 HIS A CA 1
ATOM 1629 C C . HIS A 1 201 ? 38.610 21.640 22.739 1.00 17.67 201 HIS A C 1
ATOM 1630 O O . HIS A 1 201 ? 39.059 21.775 23.880 1.00 17.71 201 HIS A O 1
ATOM 1637 N N . ALA A 1 202 ? 37.672 20.747 22.441 1.00 15.98 202 ALA A N 1
ATOM 1638 C CA . ALA A 1 202 ? 37.116 19.884 23.477 1.00 17.63 202 ALA A CA 1
ATOM 1639 C C . ALA A 1 202 ? 38.010 18.686 23.766 1.00 18.34 202 ALA A C 1
ATOM 1640 O O . ALA A 1 202 ? 37.891 18.055 24.817 1.00 19.37 202 ALA A O 1
ATOM 1642 N N . ASN A 1 203 ? 38.908 18.375 22.835 1.00 17.09 203 ASN A N 1
ATOM 1643 C CA . ASN A 1 203 ? 39.797 17.238 22.994 1.00 18.69 203 ASN A CA 1
ATOM 1644 C C . ASN A 1 203 ? 41.246 17.602 22.705 1.00 19.97 203 ASN A C 1
ATOM 1645 O O . ASN A 1 203 ? 41.848 17.108 21.751 1.00 19.72 203 ASN A O 1
ATOM 1650 N N . PRO A 1 204 ? 41.840 18.462 23.546 1.00 21.78 204 PRO A N 1
ATOM 1651 C CA . PRO A 1 204 ? 43.081 19.149 23.185 1.00 23.28 204 PRO A CA 1
ATOM 1652 C C . PRO A 1 204 ? 44.306 18.247 22.999 1.00 25.29 204 PRO A C 1
ATOM 1653 O O . PRO A 1 204 ? 45.280 18.650 22.359 1.00 24.95 204 PRO A O 1
ATOM 1657 N N . GLN A 1 205 ? 44.259 17.026 23.530 1.00 26.23 205 GLN A N 1
ATOM 1658 C CA . GLN A 1 205 ? 45.400 16.119 23.414 1.00 28.29 205 GLN A CA 1
ATOM 1659 C C . GLN A 1 205 ? 45.142 14.793 22.694 1.00 26.10 205 GLN A C 1
ATOM 1660 O O . GLN A 1 205 ? 46.024 13.934 22.627 1.00 25.95 205 GLN A O 1
ATOM 1666 N N . THR A 1 206 ? 43.947 14.645 22.128 1.00 24.36 206 THR A N 1
ATOM 1667 C CA . THR A 1 206 ? 43.575 13.434 21.401 1.00 20.25 206 THR A CA 1
ATOM 1668 C C . THR A 1 206 ? 44.315 13.363 20.066 1.00 19.31 206 THR A C 1
ATOM 1669 O O . THR A 1 206 ? 44.228 14.279 19.246 1.00 17.79 206 THR A O 1
ATOM 1673 N N . ALA A 1 207 ? 45.032 12.267 19.847 1.00 16.33 207 ALA A N 1
ATOM 1674 C CA . ALA A 1 207 ? 45.781 12.078 18.614 1.00 16.23 207 ALA A CA 1
ATOM 1675 C C . ALA A 1 207 ? 45.397 10.774 17.927 1.00 15.21 207 ALA A C 1
ATOM 1676 O O . ALA A 1 207 ? 46.171 10.240 17.128 1.00 16.44 207 ALA A O 1
ATOM 1678 N N . ASP A 1 208 ? 44.201 10.268 18.223 1.00 14.29 208 ASP A N 1
ATOM 1679 C CA . ASP A 1 208 ? 43.760 9.006 17.639 1.00 15.24 208 ASP A CA 1
ATOM 1680 C C . ASP A 1 208 ? 42.320 9.001 17.111 1.00 15.79 208 ASP A C 1
ATOM 1681 O O . ASP A 1 208 ? 41.688 7.945 17.039 1.00 14.68 208 ASP A O 1
ATOM 1686 N N . ARG A 1 209 ? 41.821 10.174 16.724 1.00 15.38 209 ARG A N 1
ATOM 1687 C CA . ARG A 1 209 ? 40.467 10.294 16.181 1.00 15.29 209 ARG A CA 1
ATOM 1688 C C . ARG A 1 209 ? 40.543 10.965 14.824 1.00 13.03 209 ARG A C 1
ATOM 1689 O O . ARG A 1 209 ? 41.012 12.087 14.703 1.00 12.65 209 ARG A O 1
ATOM 1697 N N . PHE A 1 210 ? 40.109 10.261 13.791 1.00 11.23 210 PHE A N 1
ATOM 1698 C CA . PHE A 1 210 ? 40.188 10.800 12.444 1.00 10.69 210 PHE A CA 1
ATOM 1699 C C . PHE A 1 210 ? 38.835 10.737 11.776 1.00 9.30 210 PHE A C 1
ATOM 1700 O O . PHE A 1 210 ? 37.936 10.054 12.268 1.00 11.86 210 PHE A O 1
ATOM 1708 N N . SER A 1 211 ? 38.675 11.460 10.672 1.00 9.25 211 SER A N 1
ATOM 1709 C CA . SER A 1 211 ? 37.388 11.494 9.975 1.00 9.43 211 SER A CA 1
ATOM 1710 C C . SER A 1 211 ? 37.418 10.869 8.588 1.00 10.76 211 SER A C 1
ATOM 1711 O O . SER A 1 211 ? 36.368 10.635 7.990 1.00 11.13 211 SER A O 1
ATOM 1714 N N . TRP A 1 212 ? 38.614 10.667 8.041 1.00 7.92 212 TRP A N 1
ATOM 1715 C CA . TRP A 1 212 ? 38.742 10.073 6.728 1.00 7.86 212 TRP A CA 1
ATOM 1716 C C . TRP A 1 212 ? 39.727 8.900 6.734 1.00 10.08 212 TRP A C 1
ATOM 1717 O O . TRP A 1 212 ? 40.833 9.020 7.279 1.00 8.86 212 TRP A O 1
ATOM 1728 N N . PHE A 1 213 ? 39.328 7.783 6.120 1.00 9.26 213 PHE A N 1
ATOM 1729 C CA . PHE A 1 213 ? 40.169 6.586 6.036 1.00 11.17 213 PHE A CA 1
ATOM 1730 C C . PHE A 1 213 ? 40.096 6.045 4.614 1.00 10.96 213 PHE A C 1
ATOM 1731 O O . PHE A 1 213 ? 39.015 5.748 4.105 1.00 12.49 213 PHE A O 1
ATOM 1739 N N . ASP A 1 214 ? 41.252 5.889 3.985 1.00 13.42 214 ASP A N 1
ATOM 1740 C CA . ASP A 1 214 ? 41.319 5.410 2.609 1.00 17.07 214 ASP A CA 1
ATOM 1741 C C . ASP A 1 214 ? 40.743 4.008 2.411 1.00 18.30 214 ASP A C 1
ATOM 1742 O O . ASP A 1 214 ? 41.027 3.093 3.183 1.00 18.66 214 ASP A O 1
ATOM 1747 N N . TYR A 1 215 ? 39.951 3.845 1.358 1.00 19.26 215 TYR A N 1
ATOM 1748 C CA . TYR A 1 215 ? 39.331 2.560 1.037 1.00 22.78 215 TYR A CA 1
ATOM 1749 C C . TYR A 1 215 ? 40.357 1.462 0.737 1.00 24.70 215 TYR A C 1
ATOM 1750 O O . TYR A 1 215 ? 40.463 0.481 1.473 1.00 23.59 215 TYR A O 1
ATOM 1759 N N . ARG A 1 216 ? 41.106 1.644 -0.349 1.00 29.51 216 ARG A N 1
ATOM 1760 C CA . ARG A 1 216 ? 42.100 0.670 -0.801 1.00 34.75 216 ARG A CA 1
ATOM 1761 C C . ARG A 1 216 ? 43.044 0.115 0.253 1.00 34.25 216 ARG A C 1
ATOM 1762 O O . ARG A 1 216 ? 43.266 -1.095 0.319 1.00 34.56 216 ARG A O 1
ATOM 1770 N N . SER A 1 217 ? 43.600 0.990 1.078 1.00 32.66 217 SER A N 1
ATOM 1771 C CA . SER A 1 217 ? 44.526 0.551 2.105 1.00 31.81 217 SER A CA 1
ATOM 1772 C C . SER A 1 217 ? 43.847 -0.016 3.350 1.00 30.43 217 SER A C 1
ATOM 1773 O O . SER A 1 217 ? 44.536 -0.465 4.265 1.00 31.52 217 SER A O 1
ATOM 1776 N N . LYS A 1 218 ? 42.514 0.000 3.388 1.00 28.34 218 LYS A N 1
ATOM 1777 C CA . LYS A 1 218 ? 41.755 -0.487 4.550 1.00 28.37 218 LYS A CA 1
ATOM 1778 C C . LYS A 1 218 ? 42.170 0.286 5.806 1.00 24.31 218 LYS A C 1
ATOM 1779 O O . LYS A 1 218 ? 42.287 -0.278 6.901 1.00 24.35 218 LYS A O 1
ATOM 1785 N N . GLY A 1 219 ? 42.334 1.594 5.650 1.00 20.92 219 GLY A N 1
ATOM 1786 C CA . GLY A 1 219 ? 42.765 2.434 6.752 1.00 17.75 219 GLY A CA 1
ATOM 1787 C C . GLY A 1 219 ? 41.891 2.422 7.988 1.00 15.91 219 GLY A C 1
ATOM 1788 O O . GLY A 1 219 ? 42.396 2.547 9.106 1.00 13.64 219 GLY A O 1
ATOM 1789 N N . PHE A 1 220 ? 40.585 2.255 7.806 1.00 14.83 220 PHE A N 1
ATOM 1790 C CA . PHE A 1 220 ? 39.686 2.267 8.950 1.00 15.98 220 PHE A CA 1
ATOM 1791 C C . PHE A 1 220 ? 39.971 1.157 9.960 1.00 17.46 220 PHE A C 1
ATOM 1792 O O . PHE A 1 220 ? 39.834 1.372 11.159 1.00 19.39 220 PHE A O 1
ATOM 1800 N N . ASP A 1 221 ? 40.409 -0.004 9.482 1.00 19.20 221 ASP A N 1
ATOM 1801 C CA . ASP A 1 221 ? 40.708 -1.131 10.367 1.00 22.10 221 ASP A CA 1
ATOM 1802 C C . ASP A 1 221 ? 41.784 -0.798 11.397 1.00 21.81 221 ASP A C 1
ATOM 1803 O O . ASP A 1 221 ? 41.641 -1.105 12.583 1.00 24.74 221 ASP A O 1
ATOM 1808 N N . ASP A 1 222 ? 42.855 -0.165 10.929 1.00 20.51 222 ASP A N 1
ATOM 1809 C CA . ASP A 1 222 ? 43.992 0.203 11.773 1.00 22.52 222 ASP A CA 1
ATOM 1810 C C . ASP A 1 222 ? 43.897 1.594 12.370 1.00 20.09 222 ASP A C 1
ATOM 1811 O O . ASP A 1 222 ? 44.846 2.049 13.024 1.00 18.94 222 ASP A O 1
ATOM 1816 N N . ASN A 1 223 ? 42.800 2.290 12.084 1.00 16.16 223 ASN A N 1
ATOM 1817 C CA . ASN A 1 223 ? 42.617 3.655 12.553 1.00 14.84 223 ASN A CA 1
ATOM 1818 C C . ASN A 1 223 ? 43.683 4.573 11.925 1.00 14.82 223 ASN A C 1
ATOM 1819 O O . ASN A 1 223 ? 44.192 5.498 12.563 1.00 14.17 223 ASN A O 1
ATOM 1824 N N . ARG A 1 224 ? 44.046 4.285 10.681 1.00 12.58 224 ARG A N 1
ATOM 1825 C CA . ARG A 1 224 ? 45.027 5.094 9.978 1.00 14.72 224 ARG A CA 1
ATOM 1826 C C . ARG A 1 224 ? 44.283 6.052 9.059 1.00 14.96 224 ARG A C 1
ATOM 1827 O O . ARG A 1 224 ? 43.866 5.679 7.963 1.00 14.62 224 ARG A O 1
ATOM 1835 N N . GLY A 1 225 ? 44.087 7.278 9.518 1.00 13.06 225 GLY A N 1
ATOM 1836 C CA . GLY A 1 225 ? 43.381 8.243 8.694 1.00 13.02 225 GLY A CA 1
ATOM 1837 C C . GLY A 1 225 ? 43.819 9.658 8.978 1.00 10.40 225 GLY A C 1
ATOM 1838 O O . GLY A 1 225 ? 44.860 9.869 9.599 1.00 8.05 225 GLY A O 1
ATOM 1839 N N . LEU A 1 226 ? 43.020 10.618 8.524 1.00 8.24 226 LEU A N 1
ATOM 1840 C CA . LEU A 1 226 ? 43.292 12.035 8.725 1.00 7.16 226 LEU A CA 1
ATOM 1841 C C . LEU A 1 226 ? 42.022 12.706 9.224 1.00 7.54 226 LEU A C 1
ATOM 1842 O O . LEU A 1 226 ? 40.916 12.286 8.864 1.00 7.74 226 LEU A O 1
ATOM 1847 N N . ARG A 1 227 ? 42.149 13.717 10.078 1.00 7.12 227 ARG A N 1
ATOM 1848 C CA . ARG A 1 227 ? 40.951 14.425 10.516 1.00 7.51 227 ARG A CA 1
ATOM 1849 C C . ARG A 1 227 ? 40.904 15.669 9.646 1.00 7.61 227 ARG A C 1
ATOM 1850 O O . ARG A 1 227 ? 41.674 16.606 9.862 1.00 8.70 227 ARG A O 1
ATOM 1858 N N . ILE A 1 228 ? 40.051 15.631 8.625 1.00 6.29 228 ILE A N 1
ATOM 1859 C CA . ILE A 1 228 ? 39.918 16.739 7.676 1.00 7.52 228 ILE A CA 1
ATOM 1860 C C . ILE A 1 228 ? 38.500 17.291 7.579 1.00 8.26 228 ILE A C 1
ATOM 1861 O O . ILE A 1 228 ? 38.252 18.227 6.815 1.00 6.48 228 ILE A O 1
ATOM 1866 N N . ASP A 1 229 ? 37.567 16.668 8.300 1.00 8.85 229 ASP A N 1
ATOM 1867 C CA . ASP A 1 229 ? 36.170 17.113 8.344 1.00 9.37 229 ASP A CA 1
ATOM 1868 C C . ASP A 1 229 ? 36.058 17.860 9.664 1.00 9.26 229 ASP A C 1
ATOM 1869 O O . ASP A 1 229 ? 36.251 17.274 10.735 1.00 10.50 229 ASP A O 1
ATOM 1874 N N . LEU A 1 230 ? 35.754 19.151 9.576 1.00 7.20 230 LEU A N 1
ATOM 1875 C CA . LEU A 1 230 ? 35.737 20.010 10.747 1.00 7.09 230 LEU A CA 1
ATOM 1876 C C . LEU A 1 230 ? 34.474 20.829 10.939 1.00 10.17 230 LEU A C 1
ATOM 1877 O O . LEU A 1 230 ? 33.705 21.049 10.003 1.00 9.85 230 LEU A O 1
ATOM 1882 N N . LEU A 1 231 ? 34.294 21.296 12.169 1.00 9.01 231 LEU A N 1
ATOM 1883 C CA . LEU A 1 231 ? 33.189 22.175 12.538 1.00 9.75 231 LEU A CA 1
ATOM 1884 C C . LEU A 1 231 ? 33.861 23.322 13.272 1.00 8.81 231 LEU A C 1
ATOM 1885 O O . LEU A 1 231 ? 34.372 23.134 14.376 1.00 8.81 231 LEU A O 1
ATOM 1890 N N . LEU A 1 232 ? 33.999 24.450 12.579 1.00 7.13 232 LEU A N 1
ATOM 1891 C CA . LEU A 1 232 ? 34.635 25.658 13.111 1.00 8.63 232 LEU A CA 1
ATOM 1892 C C . LEU A 1 232 ? 33.560 26.642 13.564 1.00 10.77 232 LEU A C 1
ATOM 1893 O O . LEU A 1 232 ? 32.689 27.022 12.782 1.00 9.72 232 LEU A O 1
ATOM 1898 N N . ALA A 1 233 ? 33.649 27.102 14.806 1.00 10.01 233 ALA A N 1
ATOM 1899 C CA . ALA A 1 233 ? 32.639 28.009 15.329 1.00 8.98 233 ALA A CA 1
ATOM 1900 C C . ALA A 1 233 ? 33.252 29.272 15.880 1.00 9.99 233 ALA A C 1
ATOM 1901 O O . ALA A 1 233 ? 34.364 29.244 16.413 1.00 10.21 233 ALA A O 1
ATOM 1903 N N . SER A 1 234 ? 32.552 30.390 15.715 1.00 10.07 234 SER A N 1
ATOM 1904 C CA . SER A 1 234 ? 33.033 31.661 16.246 1.00 12.33 234 SER A CA 1
ATOM 1905 C C . SER A 1 234 ? 32.800 31.672 17.760 1.00 14.37 234 SER A C 1
ATOM 1906 O O . SER A 1 234 ? 32.017 30.875 18.284 1.00 13.52 234 SER A O 1
ATOM 1909 N N . GLN A 1 235 ? 33.468 32.595 18.443 1.00 18.53 235 GLN A N 1
ATOM 1910 C CA . GLN A 1 235 ? 33.412 32.749 19.900 1.00 22.56 235 GLN A CA 1
ATOM 1911 C C . GLN A 1 235 ? 32.070 32.480 20.593 1.00 21.16 235 GLN A C 1
ATOM 1912 O O . GLN A 1 235 ? 31.980 31.577 21.425 1.00 22.87 235 GLN A O 1
ATOM 1918 N N . PRO A 1 236 ? 31.020 33.264 20.286 1.00 21.06 236 PRO A N 1
ATOM 1919 C CA . PRO A 1 236 ? 29.771 33.098 21.046 1.00 20.95 236 PRO A CA 1
ATOM 1920 C C . PRO A 1 236 ? 29.152 31.714 20.922 1.00 21.64 236 PRO A C 1
ATOM 1921 O O . PRO A 1 236 ? 28.432 31.265 21.817 1.00 23.05 236 PRO A O 1
ATOM 1925 N N . LEU A 1 237 ? 29.453 31.030 19.821 1.00 18.11 237 LEU A N 1
ATOM 1926 C CA . LEU A 1 237 ? 28.920 29.698 19.584 1.00 17.16 237 LEU A CA 1
ATOM 1927 C C . LEU A 1 237 ? 29.817 28.667 20.278 1.00 15.72 237 LEU A C 1
ATOM 1928 O O . LEU A 1 237 ? 29.333 27.776 20.983 1.00 14.46 237 LEU A O 1
ATOM 1933 N N . ALA A 1 238 ? 31.128 28.846 20.132 1.00 13.40 238 ALA A N 1
ATOM 1934 C CA . ALA A 1 238 ? 32.118 27.954 20.729 1.00 14.31 238 ALA A CA 1
ATOM 1935 C C . ALA A 1 238 ? 31.954 27.849 22.240 1.00 15.34 238 ALA A C 1
ATOM 1936 O O . ALA A 1 238 ? 32.108 26.767 22.800 1.00 17.18 238 ALA A O 1
ATOM 1938 N N . GLU A 1 239 ? 31.611 28.960 22.890 1.00 17.49 239 GLU A N 1
ATOM 1939 C CA . GLU A 1 239 ? 31.407 28.982 24.340 1.00 21.04 239 GLU A CA 1
ATOM 1940 C C . GLU A 1 239 ? 30.282 28.047 24.791 1.00 20.88 239 GLU A C 1
ATOM 1941 O O . GLU A 1 239 ? 30.289 27.575 25.930 1.00 21.10 239 GLU A O 1
ATOM 1947 N N . CYS A 1 240 ? 29.341 27.773 23.882 1.00 19.37 240 CYS A N 1
ATOM 1948 C CA . CYS A 1 240 ? 28.176 26.914 24.150 1.00 19.67 240 CYS A CA 1
ATOM 1949 C C . CYS A 1 240 ? 28.327 25.481 23.678 1.00 16.38 240 CYS A C 1
ATOM 1950 O O . CYS A 1 240 ? 27.364 24.721 23.733 1.00 14.83 240 CYS A O 1
ATOM 1953 N N . CYS A 1 241 ? 29.488 25.119 23.147 1.00 14.99 241 CYS A N 1
ATOM 1954 C CA . CYS A 1 241 ? 29.664 23.756 22.654 1.00 15.55 241 CYS A CA 1
ATOM 1955 C C . CYS A 1 241 ? 29.764 22.784 23.828 1.00 15.59 241 CYS A C 1
ATOM 1956 O O . CYS A 1 241 ? 30.714 22.848 24.604 1.00 15.09 241 CYS A O 1
ATOM 1959 N N . VAL A 1 242 ? 28.773 21.906 23.961 1.00 14.00 242 VAL A N 1
ATOM 1960 C CA . VAL A 1 242 ? 28.739 20.932 25.055 1.00 16.40 242 VAL A CA 1
ATOM 1961 C C . VAL A 1 242 ? 29.148 19.508 24.658 1.00 17.69 242 VAL A C 1
ATOM 1962 O O . VAL A 1 242 ? 29.461 18.680 25.519 1.00 19.39 242 VAL A O 1
ATOM 1966 N N . GLU A 1 243 ? 29.137 19.216 23.362 1.00 16.16 243 GLU A N 1
ATOM 1967 C CA . GLU A 1 243 ? 29.532 17.897 22.895 1.00 18.18 243 GLU A CA 1
ATOM 1968 C C . GLU A 1 243 ? 30.055 17.945 21.462 1.00 16.09 243 GLU A C 1
ATOM 1969 O O . GLU A 1 243 ? 29.591 18.741 20.644 1.00 15.56 243 GLU A O 1
ATOM 1975 N N . THR A 1 244 ? 31.061 17.125 21.192 1.00 13.21 244 THR A N 1
ATOM 1976 C CA . THR A 1 244 ? 31.666 17.016 19.877 1.00 12.66 244 THR A CA 1
ATOM 1977 C C . THR A 1 244 ? 31.931 15.533 19.653 1.00 13.30 244 T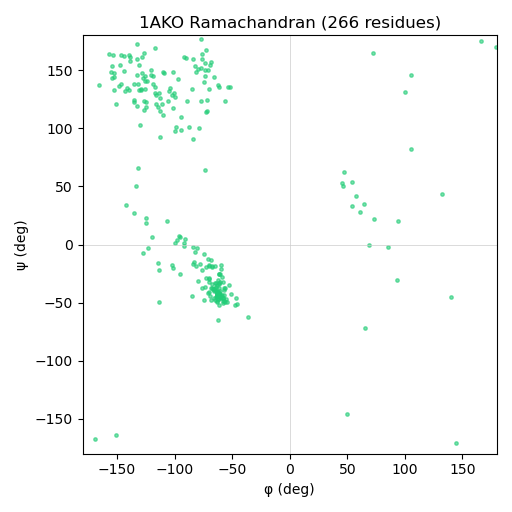HR A C 1
ATOM 1978 O O . THR A 1 244 ? 31.920 14.744 20.601 1.00 15.05 244 THR A O 1
ATOM 1982 N N . GLY A 1 245 ? 32.150 15.132 18.412 1.00 11.64 245 GLY A N 1
ATOM 1983 C CA . GLY A 1 245 ? 32.437 13.738 18.163 1.00 9.93 245 GLY A CA 1
ATOM 1984 C C . GLY A 1 245 ? 32.650 13.421 16.706 1.00 10.11 245 GLY A C 1
ATOM 1985 O O . GLY A 1 245 ? 32.421 14.251 15.823 1.00 9.06 245 GLY A O 1
ATOM 1986 N N . ILE A 1 246 ? 33.121 12.207 16.469 1.00 9.26 246 ILE A N 1
ATOM 1987 C CA . ILE A 1 246 ? 33.362 11.675 15.136 1.00 10.17 246 ILE A CA 1
ATOM 1988 C C . ILE A 1 246 ? 32.753 10.289 15.283 1.00 12.12 246 ILE A C 1
ATOM 1989 O O . ILE A 1 246 ? 33.156 9.511 16.155 1.00 12.34 246 ILE A O 1
ATOM 1994 N N . ASP A 1 247 ? 31.784 9.985 14.434 1.00 10.82 247 ASP A N 1
ATOM 1995 C CA . ASP A 1 247 ? 31.058 8.726 14.519 1.00 10.36 247 ASP A CA 1
ATOM 1996 C C . ASP A 1 247 ? 31.680 7.512 13.844 1.00 10.70 247 ASP A C 1
ATOM 1997 O O . ASP A 1 247 ? 31.406 7.221 12.675 1.00 9.41 247 ASP A O 1
ATOM 2002 N N . TYR A 1 248 ? 32.478 6.771 14.608 1.00 10.58 248 TYR A N 1
ATOM 2003 C CA . TYR A 1 248 ? 33.122 5.561 14.100 1.00 12.03 248 TYR A CA 1
ATOM 2004 C C . TYR A 1 248 ? 32.102 4.453 13.867 1.00 11.40 248 TYR A C 1
ATOM 2005 O O . TYR A 1 248 ? 32.278 3.609 12.988 1.00 12.87 248 TYR A O 1
ATOM 2014 N N . GLU A 1 249 ? 31.021 4.469 14.639 1.00 11.32 249 GLU A N 1
ATOM 2015 C CA . GLU A 1 249 ? 29.984 3.457 14.485 1.00 11.97 249 GLU A CA 1
ATOM 2016 C C . GLU A 1 249 ? 29.345 3.528 13.093 1.00 12.28 249 GLU A C 1
ATOM 2017 O O . GLU A 1 249 ? 29.174 2.502 12.422 1.00 11.48 249 GLU A O 1
ATOM 2023 N N . ILE A 1 250 ? 29.061 4.740 12.619 1.00 11.61 250 ILE A N 1
ATOM 2024 C CA . ILE A 1 250 ? 28.446 4.888 11.307 1.00 10.27 250 ILE A CA 1
ATOM 2025 C C . ILE A 1 250 ? 29.436 4.528 10.207 1.00 10.06 250 ILE A C 1
ATOM 2026 O O . ILE A 1 250 ? 29.062 3.939 9.197 1.00 11.11 250 ILE A O 1
ATOM 2031 N N . ARG A 1 251 ? 30.717 4.801 10.453 1.00 11.53 251 ARG A N 1
ATOM 2032 C CA . ARG A 1 251 ? 31.782 4.474 9.505 1.00 12.13 251 ARG A CA 1
ATOM 2033 C C . ARG A 1 251 ? 31.962 2.946 9.460 1.00 12.62 251 ARG A C 1
ATOM 2034 O O . ARG A 1 251 ? 32.551 2.416 8.512 1.00 13.42 251 ARG A O 1
ATOM 2042 N N . SER A 1 252 ? 31.450 2.249 10.479 1.00 12.50 252 SER A N 1
ATOM 2043 C CA . SER A 1 252 ? 31.522 0.779 10.555 1.00 14.08 252 SER A CA 1
ATOM 2044 C C . SER A 1 252 ? 30.408 0.049 9.794 1.00 15.58 252 SER A C 1
ATOM 2045 O O . SER A 1 252 ? 30.377 -1.187 9.767 1.00 16.55 252 SER A O 1
ATOM 2048 N N . MET A 1 253 ? 29.485 0.800 9.199 1.00 14.52 253 MET A N 1
ATOM 2049 C CA . MET A 1 253 ? 28.368 0.207 8.475 1.00 14.64 253 MET A CA 1
ATOM 2050 C C . MET A 1 253 ? 28.776 -0.413 7.151 1.00 16.00 253 MET A C 1
ATOM 2051 O O . MET A 1 253 ? 29.887 -0.211 6.662 1.00 16.18 253 MET A O 1
ATOM 2056 N N . GLU A 1 254 ? 27.867 -1.188 6.576 1.00 17.12 254 GLU A N 1
ATOM 2057 C CA . GLU A 1 254 ? 28.110 -1.826 5.291 1.00 20.87 254 GLU A CA 1
ATOM 2058 C C . GLU A 1 254 ? 28.081 -0.720 4.223 1.00 18.34 254 GLU A C 1
ATOM 2059 O O . GLU A 1 254 ? 27.406 0.297 4.399 1.00 15.71 254 GLU A O 1
ATOM 2065 N N . LYS A 1 255 ? 28.835 -0.922 3.142 1.00 20.00 255 LYS A N 1
ATOM 2066 C CA . LYS A 1 255 ? 28.899 0.002 2.005 1.00 19.50 255 LYS A CA 1
ATOM 2067 C C . LYS A 1 255 ? 29.042 1.472 2.431 1.00 17.29 255 LYS A C 1
ATOM 2068 O O . LYS A 1 255 ? 28.261 2.337 2.031 1.00 17.02 255 LYS A O 1
ATOM 2074 N N . PRO A 1 256 ? 30.037 1.762 3.278 1.00 15.07 256 PRO A N 1
ATOM 2075 C CA . PRO A 1 256 ? 30.112 3.066 3.932 1.00 14.49 256 PRO A CA 1
ATOM 2076 C C . PRO A 1 256 ? 30.914 4.070 3.111 1.00 13.65 256 PRO A C 1
ATOM 2077 O O . PRO A 1 256 ? 31.671 3.697 2.210 1.00 14.73 256 PRO A O 1
ATOM 2081 N N . SER A 1 257 ? 30.717 5.350 3.399 1.00 12.16 257 SER A N 1
ATOM 2082 C CA . SER A 1 257 ? 31.495 6.394 2.752 1.00 9.43 257 SER A CA 1
ATOM 2083 C C . SER A 1 257 ? 32.874 6.289 3.410 1.00 10.61 257 SER A C 1
ATOM 2084 O O . SER A 1 257 ? 32.986 5.779 4.535 1.00 9.69 257 SER A O 1
ATOM 2087 N N . ASP A 1 258 ? 33.925 6.760 2.736 1.00 10.46 258 ASP A N 1
ATOM 2088 C CA . ASP A 1 258 ? 35.254 6.706 3.348 1.00 11.11 258 ASP A CA 1
ATOM 2089 C C . ASP A 1 258 ? 35.387 7.699 4.511 1.00 11.04 258 ASP A C 1
ATOM 2090 O O . ASP A 1 258 ? 36.328 7.619 5.302 1.00 10.87 258 ASP A O 1
ATOM 2095 N N . HIS A 1 259 ? 34.424 8.611 4.634 1.00 9.14 259 HIS A N 1
ATOM 2096 C CA . HIS A 1 259 ? 34.437 9.599 5.710 1.00 8.98 259 HIS A CA 1
ATOM 2097 C C . HIS A 1 259 ? 33.481 9.199 6.820 1.00 10.27 259 HIS A C 1
ATOM 2098 O O . HIS A 1 259 ? 32.449 8.571 6.564 1.00 10.89 259 HIS A O 1
ATOM 2105 N N . ALA A 1 260 ? 33.829 9.565 8.050 1.00 9.73 260 ALA A N 1
ATOM 2106 C CA . ALA A 1 260 ? 32.967 9.333 9.207 1.00 10.02 260 ALA A CA 1
ATOM 2107 C C . ALA A 1 260 ? 32.241 10.671 9.384 1.00 10.66 260 ALA A C 1
ATOM 2108 O O . ALA A 1 260 ? 32.835 11.738 9.181 1.00 11.21 260 ALA A O 1
ATOM 2110 N N . PRO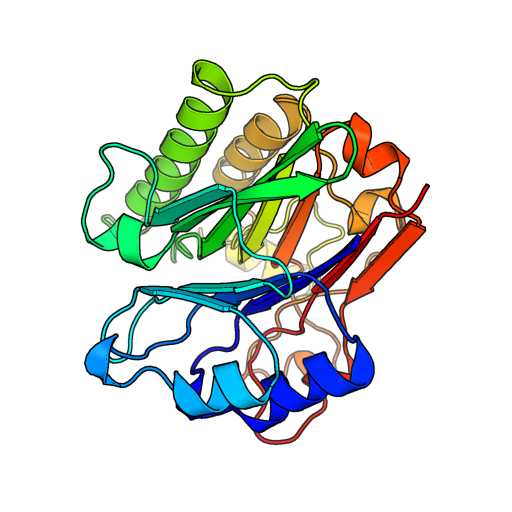 A 1 261 ? 30.957 10.641 9.761 1.00 10.55 261 PRO A N 1
ATOM 2111 C CA . PRO A 1 261 ? 30.281 11.891 10.124 1.00 9.95 261 PRO A CA 1
ATOM 2112 C C . PRO A 1 261 ? 30.851 12.521 11.386 1.00 9.65 261 PRO A C 1
ATOM 2113 O O . PRO A 1 261 ? 31.307 11.816 12.284 1.00 11.14 261 PRO A O 1
ATOM 2117 N N . VAL A 1 262 ? 30.889 13.849 11.412 1.00 9.62 262 VAL A N 1
ATOM 2118 C CA . VAL A 1 262 ? 31.390 14.604 12.569 1.00 9.19 262 VAL A CA 1
ATOM 2119 C C . VAL A 1 262 ? 30.245 15.490 13.061 1.00 10.61 262 VAL A C 1
ATOM 2120 O O . VAL A 1 262 ? 29.400 15.913 12.262 1.00 10.24 262 VAL A O 1
ATOM 2124 N N . TRP A 1 263 ? 30.217 15.786 14.355 1.00 10.02 263 TRP A N 1
ATOM 2125 C CA . TRP A 1 263 ? 29.135 16.590 14.906 1.00 9.94 263 TRP A CA 1
ATOM 2126 C C . TRP A 1 263 ? 29.566 17.482 16.066 1.00 11.61 263 TRP A C 1
ATOM 2127 O O . TRP A 1 263 ? 30.632 17.281 16.665 1.00 10.43 263 TRP A O 1
ATOM 2138 N N . ALA A 1 264 ? 28.731 18.475 16.361 1.00 10.80 264 ALA A N 1
ATOM 2139 C CA . ALA A 1 264 ? 28.950 19.412 17.466 1.00 12.73 264 ALA A CA 1
ATOM 2140 C C . ALA A 1 264 ? 27.564 19.813 17.969 1.00 14.57 264 ALA A C 1
ATOM 2141 O O . ALA A 1 264 ? 26.644 20.038 17.169 1.00 13.83 264 ALA A O 1
ATOM 2143 N N . THR A 1 265 ? 27.410 19.856 19.285 1.00 12.65 265 THR A N 1
ATOM 2144 C CA . THR A 1 265 ? 26.142 20.216 19.896 1.00 13.55 265 THR A CA 1
ATOM 2145 C C . THR A 1 265 ? 26.314 21.502 20.691 1.00 14.06 265 THR A C 1
ATOM 2146 O O . THR A 1 265 ? 27.242 21.627 21.500 1.00 15.91 265 THR A O 1
ATOM 2150 N N . PHE A 1 266 ? 25.439 22.468 20.434 1.00 12.70 266 PHE A N 1
ATOM 2151 C CA . PHE A 1 266 ? 25.504 23.756 21.113 1.00 13.37 266 PHE A CA 1
ATOM 2152 C C . PHE A 1 266 ? 24.247 23.953 21.951 1.00 15.06 266 PHE A C 1
ATOM 2153 O O . PHE A 1 266 ? 23.126 23.914 21.427 1.00 13.85 266 PHE A O 1
ATOM 2161 N N . ARG A 1 267 ? 24.432 24.135 23.251 1.00 16.00 267 ARG A N 1
ATOM 2162 C CA . ARG A 1 267 ? 23.306 24.332 24.141 1.00 22.65 267 ARG A CA 1
ATOM 2163 C C . ARG A 1 267 ? 23.722 25.152 25.354 1.00 25.11 267 ARG A C 1
ATOM 2164 O O . ARG A 1 267 ? 24.757 24.904 25.954 1.00 23.74 267 ARG A O 1
ATOM 2172 N N . ARG A 1 268 ? 22.910 26.151 25.683 1.00 30.51 268 ARG A N 1
ATOM 2173 C CA . ARG A 1 268 ? 23.165 27.042 26.812 1.00 33.72 268 ARG A CA 1
ATOM 2174 C C . ARG A 1 268 ? 22.175 26.688 27.921 1.00 36.36 268 ARG A C 1
ATOM 2175 O O . ARG A 1 268 ? 22.586 26.679 29.096 1.00 40.49 268 ARG A O 1
#

B-factor: mean 18.28, std 11.24, range [4.92, 81.7]

Nearest PDB structures (foldseek):
  1ako-assembly1_A  TM=1.004E+00  e=2.207E-63  Escherichia coli K-12
  6fke-assembly1_A  TM=9.521E-01  e=3.666E-29  Neisseria meningitidis MC58
  2jc4-assembly1_A  TM=9.525E-01  e=4.420E-29  Neisseria meningitidis
  2voa-assembly1_B  TM=9.442E-01  e=1.275E-28  Archaeoglobus fulgidus
  2j63-assembly2_B  TM=8.062E-01  e=5.499E-21  Leishmania major

InterPro domains:
  IPR004808 AP endonuclease 1 [PS51435] (1-268)
  IPR004808 AP endonuclease 1 [TIGR00633] (1-266)
  IPR005135 Endonuclease/exonuclease/phosphatase [PF03372] (4-259)
  IPR020847 AP endonuclease 1, binding site [PS00726] (27-36)
  IPR020848 AP endonuclease 1, conserved site [PS00727] (197-213)
  IPR020848 AP endonuclease 1, conserved site [PS00728] (223-234)
  IPR036691 Endonuclease/exonuclease/phosphatase superfamily [G3DSA:3.60.10.10] (1-268)
  IPR036691 Endonuclease/exonuclease/phosphatase superfamily [SSF56219] (1-267)
  IPR037493 Exodeoxyribonuclease III-like [PTHR43250] (1-267)
  IPR037493 Exodeoxyribonuclease III-like [cd09086] (1-266)

Organism: Escherichia coli (strain K12) (NCBI:txid83333)

CATH classification: 3.60.10.10

Solvent-accessible surface area: 12581 Å² total; per-residue (Å²): 69,35,0,1,1,2,0,0,20,10,3,133,42,25,69,58,0,8,84,22,0,15,137,100,16,104,0,50,2,0,0,0,0,31,3,75,7,74,40,126,90,16,20,96,146,107,2,62,184,54,48,12,62,33,68,49,18,8,61,148,33,108,58,0,1,0,4,0,5,86,114,94,40,99,49,47,94,84,0,8,84,87,25,86,101,72,14,30,53,20,3,0,13,1,66,3,47,60,171,172,37,60,10,13,0,3,0,1,25,2,9,73,2,80,19,97,119,48,113,129,98,23,70,36,0,33,95,15,3,100,50,1,10,72,38,0,98,101,111,20,134,140,117,59,39,0,0,0,0,0,2,0,8,0,0,12,59,75,64,0,22,20,17,38,100,152,52,46,97,112,24,52,178,84,4,83,0,4,4,0,81,47,0,47,108,26,0,82,107,0,48,87,29,12,11,36,10,5,22,33,133,58,42,90,160,36,58,74,95,5,0,45,0,30,85,179,59,140,0,43,118,93,42,78,0,1,3,6,5,2,8,0,0,0,102,48,20,18,132,32,36,97,88,21,9,19,3,50,116,4,14,77,58,154,127,29,0,23,10,0,1,5,34,0,23,9,186,260

GO terms:
  GO:0005829 cytosol (C, IDA)
  GO:0008311 double-stranded DNA 3'-5' DNA exonuclease activity (F, IDA)
  GO:0004527 exonuclease activity (F, IDA)
  GO:0006974 DNA damage response (P, IDA)

Foldseek 3Di:
DKEKEEAQQAQVLPVPLVVVCCVVPVGQKYKYKNNQDAPVPDPCVSLVVSQWDKDWHAHHRGIIMMMTGNDDFPDKAFADPPDDPVSSRFKMWTWHDDPPGTAIEIEGAAQLQFFPPDPPRVVSRVVSLVSVLVCCVPPHALPGKYKYWYQNNAFQDQLQAQQDDVVVVVCQVRGGGHYHPVSNVSVVSVVVSAKDFLVCVVVVRHSQDAFFADDVVPRLVVSGHGHRTTMIIGPVQSVQWDDWDWDNPSCPDPPGDRGTMIMTDGDD

Sequence (268 aa):
MKFVSFNINGLRARPHQLEAIVEKHQPDVIGLQETKVHDDMFPLEEVAKLGYNVFYHGQKGHYGVALLTKETPIAVRRGFPGDDEEAQRRIIMAEIPSLLGNVTVINGYFPQGESRDHPIKFPAKAQFYQNLQNYLETELKRDNPVLIMGDMNISPTDLDIGIGEENRKRWLRTGKCSFLPEEREWMDRLMSWGLVDTFRHANPQTADRFSWFDYRSKGFDDNRGLRIDLLLASQPLAECCVETGIDYEIRSMEKPSDHAPVWATFRR

Secondary structure (DSSP, 8-state):
-EEEEEE-S-GGG-HHHHHHHHHHH--SEEEEE-----GGG--HHHHHHTT-EEEEEEETTEEEEEEEESSPPSEEEESSTT--HHHHTTEEEEEEEETTEEEEEEEEE-----BTT-TTHHHHHHHHHHHHHHHHHHH--TTS-EEEEEE-----SGGGB-S-HHHHHHHHHHTBTTS-HHHHHHHHHHHHTTEEEHHHHHSTT--S--SB--TTTTHHHHT--B--EEEEEEHHHHTTEEEEEE-HHHHTSSS--SBPPEEEEE--